Protein AF-A0A4P8IIE1-F1 (afdb_monomer_lite)

Sequence (195 aa):
MITPIELLGKELKRGFGYKAIEVDEFLEEVARDYEKVYKENNELKERVSALTENLDHYRVIEESLKKALVLAEETSKETIANADKAAKSMEEQAEMEAREIIDKARREAEDFARQAREAFDKENQQKQEEIDALEKQINKLNGDYVSYKSRMLQFINGQLDYLKNPVYELEISKKSDKEETEAAVTEEPKYDGEE

Organism: NCBI:txid1229621

Structure (mmCIF, N/CA/C/O backbone):
data_AF-A0A4P8IIE1-F1
#
_entry.id   AF-A0A4P8IIE1-F1
#
loop_
_atom_site.group_PDB
_atom_site.id
_atom_site.type_symbol
_atom_site.label_atom_id
_atom_site.label_alt_id
_atom_site.label_comp_id
_atom_site.label_asym_id
_atom_site.label_entity_id
_atom_site.label_seq_id
_atom_site.pdbx_PDB_ins_code
_atom_site.Cartn_x
_atom_site.Cartn_y
_atom_site.Cartn_z
_atom_site.occupancy
_atom_site.B_iso_or_equiv
_atom_site.auth_seq_id
_atom_site.auth_comp_id
_atom_site.auth_asym_id
_atom_site.auth_atom_id
_atom_site.pdbx_PDB_model_num
ATOM 1 N N . MET A 1 1 ? -41.482 3.869 65.802 1.00 61.03 1 MET A N 1
ATOM 2 C CA . MET A 1 1 ? -42.103 2.541 65.998 1.00 61.03 1 MET A CA 1
ATOM 3 C C . MET A 1 1 ? -41.624 2.013 67.330 1.00 61.03 1 MET A C 1
ATOM 5 O O . MET A 1 1 ? -40.486 2.297 67.666 1.00 61.03 1 MET A O 1
ATOM 9 N N . ILE A 1 2 ? -42.484 1.301 68.056 1.00 74.12 2 ILE A N 1
ATOM 10 C CA . ILE A 1 2 ? -42.103 0.626 69.300 1.00 74.12 2 ILE A CA 1
ATOM 11 C C . ILE A 1 2 ? -41.195 -0.552 68.924 1.00 74.12 2 ILE A C 1
ATOM 13 O O . ILE A 1 2 ? -41.492 -1.253 67.955 1.00 74.12 2 ILE A O 1
ATOM 17 N N . THR A 1 3 ? -40.079 -0.735 69.619 1.00 81.44 3 THR A N 1
ATOM 18 C CA . THR A 1 3 ? -39.183 -1.894 69.464 1.00 81.44 3 THR A CA 1
ATOM 19 C C . THR A 1 3 ? -39.680 -3.086 70.295 1.00 81.44 3 THR A C 1
ATOM 21 O O . THR A 1 3 ? -40.430 -2.879 71.248 1.00 81.44 3 THR A O 1
ATOM 24 N N . PRO A 1 4 ? -39.272 -4.334 69.997 1.00 81.75 4 PRO A N 1
ATOM 25 C CA . PRO A 1 4 ? -39.643 -5.490 70.826 1.00 81.75 4 PRO A CA 1
ATOM 26 C C . PRO A 1 4 ? -39.317 -5.293 72.320 1.00 81.75 4 PRO A C 1
ATOM 28 O O . PRO A 1 4 ? -40.108 -5.652 73.188 1.00 81.75 4 PRO A O 1
ATOM 31 N N . ILE A 1 5 ? -38.200 -4.619 72.618 1.00 81.44 5 ILE A N 1
ATOM 32 C CA . ILE A 1 5 ? -37.781 -4.241 73.978 1.00 81.44 5 ILE A CA 1
ATOM 33 C C . ILE A 1 5 ? -38.716 -3.202 74.608 1.00 81.44 5 ILE A C 1
ATOM 35 O O . ILE A 1 5 ? -39.088 -3.324 75.772 1.00 81.44 5 ILE A O 1
ATOM 39 N N . GLU A 1 6 ? -39.128 -2.187 73.849 1.00 82.12 6 GLU A N 1
ATOM 40 C CA . GLU A 1 6 ? -40.080 -1.178 74.328 1.00 82.12 6 GLU A CA 1
ATOM 41 C C . GLU A 1 6 ? -41.500 -1.742 74.504 1.00 82.12 6 GLU A C 1
ATOM 43 O O . GLU A 1 6 ? -42.297 -1.149 75.233 1.00 82.12 6 GLU A O 1
ATOM 48 N N . LEU A 1 7 ? -41.825 -2.865 73.849 1.00 82.38 7 LEU A N 1
ATOM 49 C CA . LEU A 1 7 ? -43.084 -3.588 74.035 1.00 82.38 7 LEU A CA 1
ATOM 50 C C . LEU A 1 7 ? -43.112 -4.304 75.396 1.00 82.38 7 LEU A C 1
ATOM 52 O O . LEU A 1 7 ? -44.096 -4.184 76.119 1.00 82.38 7 LEU A O 1
ATOM 56 N N . LEU A 1 8 ? -42.012 -4.973 75.761 1.00 79.44 8 LEU A N 1
ATOM 57 C CA . LEU A 1 8 ? -41.832 -5.667 77.046 1.00 79.44 8 LEU A CA 1
ATOM 58 C C . LEU A 1 8 ? -41.685 -4.700 78.231 1.00 79.44 8 LEU A C 1
ATOM 60 O O . LEU A 1 8 ? -42.143 -4.985 79.330 1.00 79.44 8 LEU A O 1
ATOM 64 N N . GLY A 1 9 ? -41.062 -3.538 78.017 1.00 79.44 9 GLY A N 1
ATOM 65 C CA . GLY A 1 9 ? -40.870 -2.516 79.053 1.00 79.44 9 GLY A CA 1
ATOM 66 C C . GLY A 1 9 ? -42.077 -1.598 79.289 1.00 79.44 9 GLY A C 1
ATOM 67 O O . GLY A 1 9 ? -41.961 -0.611 80.016 1.00 79.44 9 GLY A O 1
ATOM 68 N N . LYS A 1 10 ? -43.219 -1.849 78.638 1.00 82.25 10 LYS A N 1
ATOM 69 C CA . LYS A 1 10 ? -44.381 -0.956 78.681 1.00 82.25 10 LYS A CA 1
ATOM 70 C C . LYS A 1 10 ? -45.229 -1.208 79.930 1.00 82.25 10 LYS A C 1
ATOM 72 O O . LYS A 1 10 ? -45.972 -2.179 79.999 1.00 82.25 10 LYS A O 1
ATOM 77 N N . GLU A 1 11 ? -45.210 -0.279 80.882 1.00 77.94 11 GLU A N 1
ATOM 78 C CA . GLU A 1 11 ? -46.092 -0.364 82.051 1.00 77.94 11 GLU A CA 1
ATOM 79 C C . GLU A 1 11 ? -47.543 0.020 81.709 1.00 77.94 11 GLU A C 1
ATOM 81 O O . GLU A 1 11 ? -47.833 1.129 81.244 1.00 77.94 11 GLU A O 1
ATOM 86 N N . LEU A 1 12 ? -48.479 -0.896 81.971 1.00 81.00 12 LEU A N 1
ATOM 87 C CA . LEU A 1 12 ? -49.917 -0.676 81.805 1.00 81.00 12 LEU A CA 1
ATOM 88 C C . LEU A 1 12 ? -50.561 -0.233 83.130 1.00 81.00 12 LEU A C 1
ATOM 90 O O . LEU A 1 12 ? -50.279 -0.768 84.203 1.00 81.00 12 LEU A O 1
ATOM 94 N N . LYS A 1 13 ? -51.464 0.756 83.072 1.00 79.75 13 LYS A N 1
ATOM 95 C CA . LYS A 1 13 ? -52.177 1.266 84.258 1.00 79.75 13 LYS A CA 1
ATOM 96 C C . LYS A 1 13 ? -53.122 0.198 84.828 1.00 79.75 13 LYS A C 1
ATOM 98 O O . LYS A 1 13 ? -53.908 -0.385 84.087 1.00 79.75 13 LYS A O 1
ATOM 103 N N . ARG A 1 14 ? -53.103 -0.004 86.152 1.00 72.38 14 ARG A N 1
ATOM 104 C CA . ARG A 1 14 ? -54.004 -0.941 86.854 1.00 72.38 14 ARG A CA 1
ATOM 105 C C . ARG A 1 14 ? -55.410 -0.342 87.040 1.00 72.38 14 ARG A C 1
ATOM 107 O O . ARG A 1 14 ? -55.538 0.813 87.437 1.00 72.38 14 ARG A O 1
ATOM 114 N N . GLY A 1 15 ? -56.452 -1.137 86.787 1.00 74.81 15 GLY A N 1
ATOM 115 C CA . GLY A 1 15 ? -57.874 -0.779 86.916 1.00 74.81 15 GLY A CA 1
ATOM 116 C C . GLY A 1 15 ? -58.785 -2.008 86.755 1.00 74.81 15 GLY A C 1
ATOM 117 O O . GLY A 1 15 ? -58.282 -3.128 86.698 1.00 74.81 15 GLY A O 1
ATOM 118 N N . PHE A 1 16 ? -60.111 -1.828 86.666 1.00 67.75 16 PHE A N 1
ATOM 119 C CA . PHE A 1 16 ? -61.026 -2.908 86.254 1.00 67.75 16 PHE A CA 1
ATOM 120 C C . PHE A 1 16 ? -60.720 -3.291 84.795 1.00 67.75 16 PHE A C 1
ATOM 122 O O . PHE A 1 16 ? -61.013 -2.517 83.887 1.00 67.75 16 PHE A O 1
ATOM 129 N N . GLY A 1 17 ? -60.096 -4.447 84.565 1.00 73.69 17 GLY A N 1
ATOM 130 C CA . GLY A 1 17 ? -59.612 -4.846 83.241 1.00 73.69 17 GLY A CA 1
ATOM 131 C C . GLY A 1 17 ? -59.099 -6.286 83.186 1.00 73.69 17 GLY A C 1
ATOM 132 O O . GLY A 1 17 ? -59.342 -7.070 84.104 1.00 73.69 17 GLY A O 1
ATOM 133 N N . TYR A 1 18 ? -58.413 -6.629 82.092 1.00 78.75 18 TYR A N 1
ATOM 134 C CA . TYR A 1 18 ? -57.841 -7.959 81.855 1.00 78.75 18 TYR A CA 1
ATOM 135 C C . TYR A 1 18 ? -56.848 -8.376 82.950 1.00 78.75 18 TYR A C 1
ATOM 137 O O . TYR A 1 18 ? -56.218 -7.537 83.599 1.00 78.75 18 TYR A O 1
ATOM 145 N N . LYS A 1 19 ? -56.700 -9.689 83.155 1.00 84.44 19 LYS A N 1
ATOM 146 C CA . LYS A 1 19 ? -55.740 -10.233 84.120 1.00 84.44 19 LY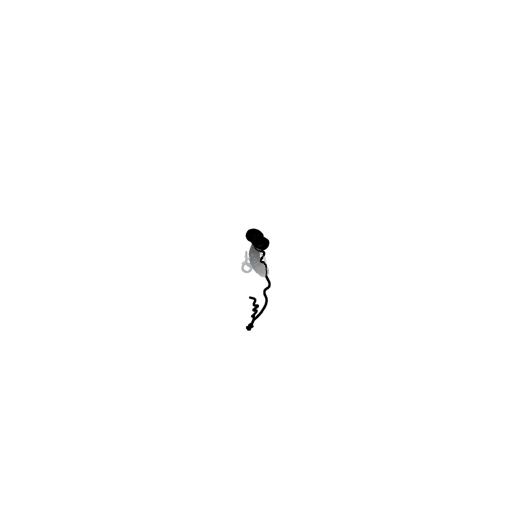S A CA 1
ATOM 147 C C . LYS A 1 19 ? -54.318 -9.918 83.667 1.00 84.44 19 LYS A C 1
ATOM 149 O O . LYS A 1 19 ? -53.935 -10.294 82.567 1.00 84.44 19 LYS A O 1
ATOM 154 N N . ALA A 1 20 ? -53.537 -9.303 84.552 1.00 82.06 20 ALA A N 1
ATOM 155 C CA . ALA A 1 20 ? -52.157 -8.909 84.267 1.00 82.06 20 ALA A CA 1
ATOM 156 C C . ALA A 1 20 ? -51.300 -10.072 83.732 1.00 82.06 20 ALA A C 1
ATOM 158 O O . ALA A 1 20 ? -50.621 -9.895 82.737 1.00 82.06 20 ALA A O 1
ATOM 159 N N . ILE A 1 21 ? -51.424 -11.271 84.313 1.00 84.31 21 ILE A N 1
ATOM 160 C CA . ILE A 1 21 ? -50.635 -12.452 83.916 1.00 84.31 21 ILE A CA 1
ATOM 161 C C . ILE A 1 21 ? -50.922 -12.876 82.465 1.00 84.31 21 ILE A C 1
ATOM 163 O O . ILE A 1 21 ? -49.992 -13.080 81.698 1.00 84.31 21 ILE A O 1
ATOM 167 N N . GLU A 1 22 ? -52.198 -12.961 82.070 1.00 84.88 22 GLU A N 1
ATOM 168 C CA . GLU A 1 22 ? -52.580 -13.337 80.695 1.00 84.88 22 GLU A CA 1
ATOM 169 C C . GLU A 1 22 ? -52.146 -12.263 79.678 1.00 84.88 22 GLU A C 1
ATOM 171 O O . GLU A 1 22 ? -51.798 -12.579 78.543 1.00 84.88 22 GLU A O 1
ATOM 176 N N . VAL A 1 23 ? -52.148 -10.986 80.081 1.00 86.38 23 VAL A N 1
ATOM 177 C CA . VAL A 1 23 ? -51.667 -9.878 79.241 1.00 86.38 23 VAL A CA 1
ATOM 178 C C . VAL A 1 23 ? -50.146 -9.911 79.098 1.00 86.38 23 VAL A C 1
ATOM 180 O O . VAL A 1 23 ? -49.655 -9.700 77.994 1.00 86.38 23 VAL A O 1
ATOM 183 N N . ASP A 1 24 ? -49.410 -10.193 80.172 1.00 84.00 24 ASP A N 1
ATOM 184 C CA . ASP A 1 24 ? -47.947 -10.275 80.153 1.00 84.00 24 ASP A CA 1
ATOM 185 C C . ASP A 1 24 ? -47.469 -11.452 79.283 1.00 84.00 24 ASP A C 1
ATOM 187 O O . ASP A 1 24 ? -46.615 -11.259 78.420 1.00 84.00 24 ASP A O 1
ATOM 191 N N . GLU A 1 25 ? -48.077 -12.640 79.415 1.00 87.56 25 GLU A N 1
ATOM 192 C CA . GLU A 1 25 ? -47.776 -13.805 78.560 1.00 87.56 25 GLU A CA 1
ATOM 193 C C . GLU A 1 25 ? -48.040 -13.511 77.073 1.00 87.56 25 GLU A C 1
ATOM 195 O O . GLU A 1 25 ? -47.228 -13.852 76.208 1.00 87.56 25 GLU A O 1
ATOM 200 N N . PHE A 1 26 ? -49.145 -12.821 76.770 1.00 87.81 26 PHE A N 1
ATOM 201 C CA . PHE A 1 26 ? -49.462 -12.402 75.406 1.00 87.81 26 PHE A CA 1
ATOM 202 C C . PHE A 1 26 ? -48.473 -11.352 74.877 1.00 87.81 26 PHE A C 1
ATOM 204 O O . PHE A 1 26 ? -48.036 -11.438 73.731 1.00 87.81 26 PHE A O 1
ATOM 211 N N . LEU A 1 27 ? -48.083 -10.367 75.694 1.00 87.31 27 LEU A N 1
ATOM 212 C CA . LEU A 1 27 ? -47.086 -9.364 75.310 1.00 87.31 27 LEU A CA 1
ATOM 213 C C . LEU A 1 27 ? -45.706 -9.988 75.074 1.00 87.31 27 LEU A C 1
ATOM 215 O O . LEU A 1 27 ? -45.010 -9.550 74.160 1.00 87.31 27 LEU A O 1
ATOM 219 N N . GLU A 1 28 ? -45.324 -11.023 75.827 1.00 86.94 28 GLU A N 1
ATOM 220 C CA . GLU A 1 28 ? -44.106 -11.799 75.567 1.00 86.94 28 GLU A CA 1
ATOM 221 C C . GLU A 1 28 ? -44.167 -12.555 74.234 1.00 86.94 28 GLU A C 1
ATOM 223 O O . GLU A 1 28 ? -43.192 -12.561 73.479 1.00 86.94 28 GLU A O 1
ATOM 228 N N . GLU A 1 29 ? -45.298 -13.190 73.917 1.00 89.81 29 GLU A N 1
ATOM 229 C CA . GLU A 1 29 ? -45.503 -13.860 72.628 1.00 89.81 29 GLU A CA 1
ATOM 230 C C . GLU A 1 29 ? -45.434 -12.866 71.460 1.00 89.81 29 GLU A C 1
ATOM 232 O O . GLU A 1 29 ? -44.646 -13.059 70.532 1.00 89.81 29 GLU A O 1
ATOM 237 N N . VAL A 1 30 ? -46.155 -11.744 71.561 1.00 90.88 30 VAL A N 1
ATOM 238 C CA . VAL A 1 30 ? -46.129 -10.674 70.554 1.00 90.88 30 VAL A CA 1
ATOM 239 C C . VAL A 1 30 ? -44.731 -10.071 70.421 1.00 90.88 30 VAL A C 1
ATOM 241 O O . VAL A 1 30 ? -44.295 -9.796 69.304 1.00 90.88 30 VAL A O 1
ATOM 244 N N . ALA A 1 31 ? -43.998 -9.880 71.522 1.00 90.12 31 ALA A N 1
ATOM 245 C CA . ALA A 1 31 ? -42.631 -9.369 71.478 1.00 90.12 31 ALA A CA 1
ATOM 246 C C . ALA A 1 31 ? -41.682 -10.329 70.745 1.00 90.12 31 ALA A C 1
ATOM 248 O O . ALA A 1 31 ? -40.878 -9.865 69.935 1.00 90.12 31 ALA A O 1
ATOM 249 N N . ARG A 1 32 ? -41.797 -11.648 70.973 1.00 90.75 32 ARG A N 1
ATOM 250 C CA . ARG A 1 32 ? -40.990 -12.670 70.279 1.00 90.75 32 ARG A CA 1
ATOM 251 C C . ARG A 1 32 ? -41.249 -12.686 68.775 1.00 90.75 32 ARG A C 1
ATOM 253 O O . ARG A 1 32 ? -40.300 -12.628 67.990 1.00 90.75 32 ARG A O 1
ATOM 260 N N . ASP A 1 33 ? -42.514 -12.722 68.368 1.00 91.81 33 ASP A N 1
ATOM 261 C CA . ASP A 1 33 ? -42.877 -12.734 66.947 1.00 91.81 33 ASP A CA 1
ATOM 262 C C . ASP A 1 33 ? -42.502 -11.419 66.259 1.00 91.81 33 ASP A C 1
ATOM 264 O O . ASP A 1 33 ? -41.974 -11.413 65.143 1.00 91.81 33 ASP A O 1
ATOM 268 N N . TYR A 1 34 ? -42.697 -10.293 66.948 1.00 91.44 34 TYR A N 1
ATOM 269 C CA . TYR A 1 34 ? -42.295 -8.989 66.444 1.00 91.44 34 TYR A CA 1
ATOM 270 C C . TYR A 1 34 ? -40.773 -8.863 66.316 1.00 91.44 34 TYR A C 1
ATOM 272 O O . TYR A 1 34 ? -40.301 -8.310 65.325 1.00 91.44 34 TYR A O 1
ATOM 280 N N . GLU A 1 35 ? -39.985 -9.415 67.245 1.00 90.94 35 GLU A N 1
ATOM 281 C CA . GLU A 1 35 ? -38.523 -9.458 67.123 1.00 90.94 35 GLU A CA 1
ATOM 282 C C . GLU A 1 35 ? -38.079 -10.265 65.900 1.00 90.94 35 GLU A C 1
ATOM 284 O O . GLU A 1 35 ? -37.208 -9.813 65.151 1.00 90.94 35 GLU A O 1
ATOM 289 N N . LYS A 1 36 ? -38.700 -11.426 65.661 1.00 93.69 36 LYS A N 1
ATOM 290 C CA . LYS A 1 36 ? -38.407 -12.261 64.492 1.00 93.69 36 LYS A CA 1
ATOM 291 C C . LYS A 1 36 ? -38.669 -11.503 63.190 1.00 93.69 36 LYS A C 1
ATOM 293 O O . LYS A 1 36 ? -37.772 -11.398 62.355 1.00 93.69 36 LYS A O 1
ATOM 298 N N . VAL A 1 37 ? -39.857 -10.912 63.051 1.00 93.81 37 VAL A N 1
ATOM 299 C CA . VAL A 1 37 ? -40.226 -10.123 61.864 1.00 93.81 37 VAL A CA 1
ATOM 300 C C . VAL A 1 37 ? -39.325 -8.896 61.714 1.00 93.81 37 VAL A C 1
ATOM 302 O O . VAL A 1 37 ? -38.940 -8.548 60.600 1.00 93.81 37 VAL A O 1
ATOM 305 N N . TYR A 1 38 ? -38.952 -8.241 62.815 1.00 91.12 38 TYR A N 1
ATOM 306 C CA . TYR A 1 38 ? -38.066 -7.079 62.789 1.00 91.12 38 TYR A CA 1
ATOM 307 C C . TYR A 1 38 ? -36.656 -7.438 62.297 1.00 91.12 38 TYR A C 1
ATOM 309 O O . TYR A 1 38 ? -36.100 -6.723 61.460 1.00 91.12 38 TYR A O 1
ATOM 317 N N . LYS A 1 39 ? -36.093 -8.561 62.766 1.00 92.88 39 LYS A N 1
ATOM 318 C CA . LYS A 1 39 ? -34.804 -9.085 62.286 1.00 92.88 39 LYS A CA 1
ATOM 319 C C . LYS A 1 39 ? -34.866 -9.457 60.808 1.00 92.88 39 LYS A C 1
ATOM 321 O O . LYS A 1 39 ? -34.055 -8.953 60.036 1.00 92.88 39 LYS A O 1
ATOM 326 N N . GLU A 1 40 ? -35.870 -10.233 60.397 1.00 95.75 40 GLU A N 1
ATOM 327 C CA . GLU A 1 40 ? -36.067 -10.602 58.989 1.00 95.75 40 GLU A CA 1
ATOM 328 C C . GLU A 1 40 ? -36.232 -9.362 58.092 1.00 95.75 40 GLU A C 1
ATOM 330 O O . GLU A 1 40 ? -35.662 -9.297 57.005 1.00 95.75 40 GLU A O 1
ATOM 335 N N . ASN A 1 41 ? -36.956 -8.333 58.548 1.00 95.00 41 ASN A N 1
ATOM 336 C CA . ASN A 1 41 ? -37.128 -7.089 57.796 1.00 95.00 41 ASN A CA 1
ATOM 337 C C . ASN A 1 41 ? -35.804 -6.339 57.596 1.00 95.00 41 ASN A C 1
ATOM 339 O O . ASN A 1 41 ? -35.556 -5.828 56.503 1.00 95.00 41 ASN A O 1
ATOM 343 N N . ASN A 1 42 ? -34.957 -6.278 58.627 1.00 94.06 42 ASN A N 1
ATOM 344 C CA . ASN A 1 42 ? -33.644 -5.644 58.524 1.00 94.06 42 ASN A CA 1
ATOM 345 C C . ASN A 1 42 ? -32.707 -6.437 57.607 1.00 94.06 42 ASN A C 1
ATOM 347 O O . ASN A 1 42 ? -32.103 -5.839 56.721 1.00 94.06 42 ASN A O 1
ATOM 351 N N . GLU A 1 43 ? -32.660 -7.766 57.730 1.00 96.44 43 GLU A N 1
ATOM 352 C CA . GLU A 1 43 ? -31.873 -8.618 56.827 1.00 96.44 43 GLU A CA 1
ATOM 353 C C . GLU A 1 43 ? -32.321 -8.471 55.366 1.00 96.44 43 GLU A C 1
ATOM 355 O O . GLU A 1 43 ? -31.499 -8.376 54.452 1.00 96.44 43 GLU A O 1
ATOM 360 N N . LEU A 1 44 ? -33.634 -8.418 55.121 1.00 96.88 44 LEU A N 1
ATOM 361 C CA . LEU A 1 44 ? -34.177 -8.195 53.783 1.00 96.88 44 LEU A CA 1
ATOM 362 C C . LEU A 1 44 ? -33.819 -6.807 53.249 1.00 96.88 44 LEU A C 1
ATOM 364 O O . LEU A 1 44 ? -33.454 -6.692 52.081 1.00 96.88 44 LEU A O 1
ATOM 368 N N . LYS A 1 45 ? -33.880 -5.760 54.080 1.00 96.69 45 LYS A N 1
ATOM 369 C CA . LYS A 1 45 ? -33.461 -4.405 53.689 1.00 96.69 45 LYS A CA 1
ATOM 370 C C . LYS A 1 45 ? -31.982 -4.346 53.327 1.00 96.69 45 LYS A C 1
ATOM 372 O O . LYS A 1 45 ? -31.647 -3.757 52.302 1.00 96.69 45 LYS A O 1
ATOM 377 N N . GLU A 1 46 ? -31.116 -4.979 54.113 1.00 97.25 46 GLU A N 1
ATOM 378 C CA . GLU A 1 46 ? -29.685 -5.068 53.807 1.00 97.25 46 GLU A CA 1
ATOM 379 C C . GLU A 1 46 ? -29.443 -5.805 52.486 1.00 97.25 46 GLU A C 1
ATOM 381 O O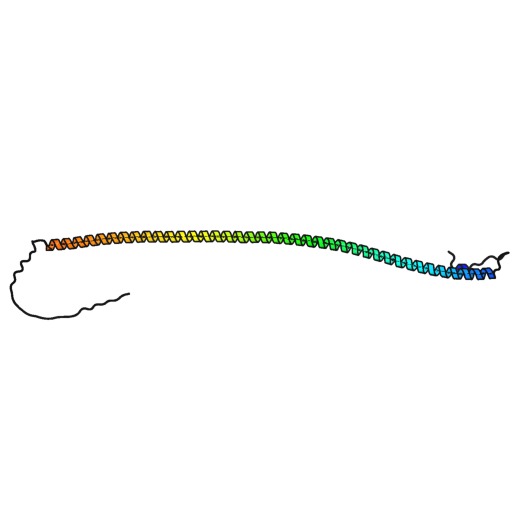 . GLU A 1 46 ? -28.718 -5.305 51.625 1.00 97.25 46 GLU A O 1
ATOM 386 N N . ARG A 1 47 ? -30.117 -6.942 52.264 1.00 97.31 47 ARG A N 1
ATOM 387 C CA . ARG A 1 47 ? -30.031 -7.679 50.992 1.00 97.31 47 ARG A CA 1
ATOM 388 C C . ARG A 1 47 ? -30.509 -6.850 49.807 1.00 97.31 47 ARG A C 1
ATOM 390 O O . ARG A 1 47 ? -29.854 -6.856 48.771 1.00 97.31 47 ARG A O 1
ATOM 397 N N . VAL A 1 48 ? -31.629 -6.141 49.943 1.00 97.81 48 VAL A N 1
ATOM 398 C CA . VAL A 1 48 ? -32.147 -5.260 48.885 1.00 97.81 48 VAL A CA 1
ATOM 399 C C . VAL A 1 48 ? -31.150 -4.146 48.586 1.00 97.81 48 VAL A C 1
ATOM 401 O O . VAL A 1 48 ? -30.878 -3.890 47.416 1.00 97.81 48 VAL A O 1
ATOM 404 N N . SER A 1 49 ? -30.564 -3.528 49.614 1.00 97.38 49 SER A N 1
ATOM 405 C CA . SER A 1 49 ? -29.541 -2.495 49.435 1.00 97.38 49 SER A CA 1
ATOM 406 C C . SER A 1 49 ? -28.332 -3.040 48.670 1.00 97.38 49 SER A C 1
ATOM 408 O O . SER A 1 49 ? -27.952 -2.472 47.650 1.00 97.38 49 SER A O 1
ATOM 410 N N . ALA A 1 50 ? -27.790 -4.186 49.093 1.00 97.38 50 ALA A N 1
ATOM 411 C CA . ALA A 1 50 ? -26.638 -4.810 48.444 1.00 97.38 50 ALA A CA 1
ATOM 412 C C . ALA A 1 50 ? -26.933 -5.243 46.996 1.00 97.38 50 ALA A C 1
ATOM 414 O O . ALA A 1 50 ? -26.098 -5.086 46.107 1.00 97.38 50 ALA A O 1
ATOM 415 N N . LEU A 1 51 ? -28.123 -5.788 46.726 1.00 96.75 51 LEU A N 1
ATOM 416 C CA . LEU A 1 51 ? -28.532 -6.157 45.367 1.00 96.75 51 LEU A CA 1
ATOM 417 C C . LEU A 1 51 ? -28.718 -4.930 44.471 1.00 96.75 51 LEU A C 1
ATOM 419 O O . LEU A 1 51 ? -28.364 -4.987 43.296 1.00 96.75 51 LEU A O 1
ATOM 423 N N . THR A 1 52 ? -29.243 -3.832 45.016 1.00 97.12 52 THR A N 1
ATOM 424 C CA . THR A 1 52 ? -29.424 -2.575 44.274 1.00 97.12 52 THR A CA 1
ATOM 425 C C . THR A 1 52 ? -28.074 -1.976 43.890 1.00 97.12 52 THR A C 1
ATOM 427 O O . THR A 1 52 ? -27.869 -1.631 42.731 1.00 97.12 52 THR A O 1
ATOM 430 N N . GLU A 1 53 ? -27.120 -1.948 44.821 1.00 97.25 53 GLU A N 1
ATOM 431 C CA . GLU A 1 53 ? -25.766 -1.448 44.561 1.00 97.25 53 GLU A CA 1
ATOM 432 C C . GLU A 1 53 ? -25.034 -2.293 43.503 1.00 97.25 53 GLU A C 1
ATOM 434 O O . GLU A 1 53 ? -24.434 -1.755 42.572 1.00 97.25 53 GLU A O 1
ATOM 439 N N . ASN A 1 54 ? -25.162 -3.623 43.573 1.00 97.50 54 ASN A N 1
ATOM 440 C CA . ASN A 1 54 ? -24.627 -4.513 42.541 1.00 97.50 54 ASN A CA 1
ATOM 441 C C . ASN A 1 54 ? -25.287 -4.282 41.174 1.00 97.50 54 ASN A C 1
ATOM 443 O O . ASN A 1 54 ? -24.603 -4.287 40.152 1.00 97.50 54 ASN A O 1
ATOM 447 N N . LEU A 1 55 ? -26.607 -4.073 41.134 1.00 97.69 55 LEU A N 1
ATOM 448 C CA . LEU A 1 55 ? -27.324 -3.794 39.890 1.00 97.69 55 LEU A CA 1
ATOM 449 C C . LEU A 1 55 ? -26.820 -2.501 39.239 1.00 97.69 55 LEU A C 1
ATOM 451 O O . LEU A 1 55 ? -26.574 -2.477 38.032 1.00 97.69 55 LEU A O 1
ATOM 455 N N . ASP A 1 56 ? -26.635 -1.447 40.031 1.00 97.06 56 ASP A N 1
ATOM 456 C CA . ASP A 1 56 ? -26.108 -0.174 39.544 1.00 97.06 56 ASP A CA 1
ATOM 457 C C . ASP A 1 56 ? -24.660 -0.320 39.060 1.00 97.06 56 ASP A C 1
ATOM 459 O O . ASP A 1 56 ? -24.318 0.181 37.985 1.00 97.06 56 ASP A O 1
ATOM 463 N N . HIS A 1 57 ? -23.829 -1.101 39.758 1.00 97.31 57 HIS A N 1
ATOM 464 C CA . HIS A 1 57 ? -22.492 -1.440 39.274 1.00 97.31 57 HIS A CA 1
ATOM 465 C C . HIS A 1 57 ? -22.546 -2.149 37.909 1.00 97.31 57 HIS A C 1
ATOM 467 O O . HIS A 1 57 ? -21.805 -1.781 36.988 1.00 97.31 57 HIS A O 1
ATOM 473 N N . TYR A 1 58 ? -23.411 -3.153 37.745 1.00 97.88 58 TYR A N 1
ATOM 474 C CA . TYR A 1 58 ? -23.532 -3.868 36.474 1.00 97.88 58 TYR A CA 1
ATOM 475 C C . TYR A 1 58 ? -24.045 -2.972 35.349 1.00 97.88 58 TYR A C 1
ATOM 477 O O . TYR A 1 58 ? -23.553 -3.087 34.228 1.00 97.88 58 TYR A O 1
ATOM 485 N N . ARG A 1 59 ? -24.951 -2.033 35.637 1.00 97.38 59 ARG A N 1
ATOM 486 C CA . ARG A 1 59 ? -25.407 -1.033 34.659 1.00 97.38 59 ARG A CA 1
ATOM 487 C C . ARG A 1 59 ? -24.267 -0.154 34.158 1.00 97.38 59 ARG A C 1
ATOM 489 O O . ARG A 1 59 ? -24.147 0.051 32.953 1.00 97.38 59 ARG A O 1
ATOM 496 N N . VAL A 1 60 ? -23.394 0.313 35.051 1.00 97.69 60 VAL A N 1
ATOM 497 C CA . VAL A 1 60 ? -22.218 1.109 34.662 1.00 97.69 60 VAL A CA 1
ATOM 498 C C . VAL A 1 60 ? -21.261 0.293 33.787 1.00 97.69 60 VAL A C 1
ATOM 500 O O . VAL A 1 60 ? -20.760 0.799 32.780 1.00 97.69 60 VAL A O 1
ATOM 503 N N . ILE A 1 61 ? -21.030 -0.982 34.127 1.00 97.81 61 ILE A N 1
ATOM 504 C CA . ILE A 1 61 ? -20.220 -1.881 33.288 1.00 97.81 61 ILE A CA 1
ATOM 505 C C . ILE A 1 61 ? -20.871 -2.056 31.913 1.00 97.81 61 ILE A C 1
ATOM 507 O O . ILE A 1 61 ? -20.183 -1.948 30.900 1.00 97.81 61 ILE A O 1
ATOM 511 N N . GLU A 1 62 ? -22.178 -2.312 31.862 1.00 97.69 62 GLU A N 1
ATOM 512 C CA . GLU A 1 62 ? -22.916 -2.519 30.616 1.00 97.69 62 GLU A CA 1
ATOM 513 C C . GLU A 1 62 ? -22.831 -1.288 29.704 1.00 97.69 62 GLU A C 1
ATOM 515 O O . GLU A 1 62 ? -22.570 -1.419 28.508 1.00 97.69 62 GLU A O 1
ATOM 520 N N . GLU A 1 63 ? -22.991 -0.084 30.255 1.00 97.81 63 GLU A N 1
ATOM 521 C CA . GLU A 1 63 ? -22.828 1.158 29.497 1.00 97.81 63 GLU A CA 1
ATOM 522 C C . GLU A 1 63 ? -21.405 1.334 28.964 1.00 97.81 63 GLU A C 1
ATOM 524 O O . GLU A 1 63 ? -21.223 1.727 27.809 1.00 97.81 63 GLU A O 1
ATOM 529 N N . SER A 1 64 ? -20.395 1.035 29.782 1.00 97.62 64 SER A N 1
ATOM 530 C CA . SER A 1 64 ? -18.992 1.092 29.363 1.00 97.62 64 SER A CA 1
ATOM 531 C C . SER A 1 64 ? -18.709 0.100 28.232 1.00 97.62 64 SER A C 1
ATOM 533 O O . SER A 1 64 ? -18.108 0.461 27.220 1.00 97.62 64 SER A O 1
ATOM 535 N N . LEU A 1 65 ? -19.225 -1.126 28.347 1.00 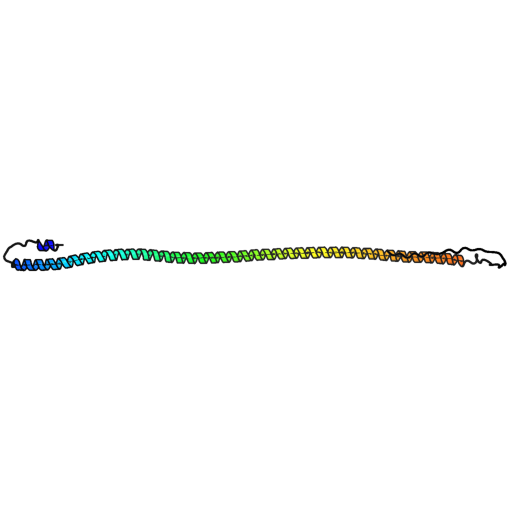97.75 65 LEU A N 1
ATOM 536 C CA . LEU A 1 65 ? -19.078 -2.166 27.333 1.00 97.75 65 LEU A CA 1
ATOM 537 C C . LEU A 1 65 ? -19.760 -1.767 26.018 1.00 97.75 65 LEU A C 1
ATOM 539 O O . LEU A 1 65 ? -19.173 -1.929 24.951 1.00 97.75 65 LEU A O 1
ATOM 543 N N . LYS A 1 66 ? -20.967 -1.189 26.081 1.00 98.00 66 LYS A N 1
ATOM 544 C CA . LYS A 1 66 ? -21.670 -0.666 24.898 1.00 98.00 66 LYS A CA 1
ATOM 545 C C . LYS A 1 66 ? -20.864 0.431 24.205 1.00 98.00 66 LYS A C 1
ATOM 547 O O . LYS A 1 66 ? -20.715 0.388 22.988 1.00 98.00 66 LYS A O 1
ATOM 552 N N . LYS A 1 67 ? -20.303 1.379 24.964 1.00 97.94 67 LYS A N 1
ATOM 553 C CA . LYS A 1 67 ? -19.440 2.438 24.411 1.00 97.94 67 LYS A CA 1
ATOM 554 C C . LYS A 1 67 ? -18.183 1.859 23.766 1.00 97.94 67 LYS A C 1
ATOM 556 O O . LYS A 1 67 ? -17.833 2.263 22.663 1.00 97.94 67 LYS A O 1
ATOM 561 N N . ALA A 1 68 ? -17.538 0.893 24.420 1.00 97.88 68 ALA A N 1
ATOM 562 C CA . ALA A 1 68 ? -16.359 0.224 23.881 1.00 97.88 68 ALA A CA 1
ATOM 563 C C . ALA A 1 68 ? -16.668 -0.534 22.579 1.00 97.88 68 ALA A C 1
ATOM 565 O O . ALA A 1 68 ? -15.874 -0.473 21.646 1.00 97.88 68 ALA A O 1
ATOM 566 N N . LEU A 1 69 ? -17.824 -1.200 22.488 1.00 98.06 69 LEU A N 1
ATOM 567 C CA . LEU A 1 69 ? -18.255 -1.899 21.274 1.00 98.06 69 LEU A CA 1
ATOM 568 C C . LEU A 1 69 ? -18.514 -0.939 20.112 1.00 98.06 69 LEU A C 1
ATOM 570 O O . LEU A 1 69 ? -18.036 -1.193 19.010 1.00 98.06 69 LEU A O 1
ATOM 574 N N . VAL A 1 70 ? -19.215 0.171 20.358 1.00 97.94 70 VAL A N 1
ATOM 575 C CA . VAL A 1 70 ? -19.459 1.193 19.326 1.00 97.94 70 VAL A CA 1
ATOM 576 C C . VAL A 1 70 ? -18.138 1.790 18.847 1.00 97.94 70 VAL A C 1
ATOM 578 O O . VAL A 1 70 ? -17.894 1.844 17.646 1.00 97.94 70 VAL A O 1
ATOM 581 N N . LEU A 1 71 ? -17.246 2.151 19.774 1.00 98.06 71 LEU A N 1
ATOM 582 C CA . LEU A 1 71 ? -15.927 2.677 19.430 1.00 98.06 71 LEU A CA 1
ATOM 583 C C . LEU A 1 71 ? -15.106 1.666 18.620 1.00 98.06 71 LEU A C 1
ATOM 585 O O . LEU A 1 71 ? -14.453 2.041 17.648 1.00 98.06 71 LEU A O 1
ATOM 589 N N . ALA A 1 72 ? -15.131 0.386 18.998 1.00 97.81 72 ALA A N 1
ATOM 590 C CA . ALA A 1 72 ? -14.434 -0.666 18.266 1.00 97.81 72 ALA A CA 1
ATOM 591 C C . ALA A 1 72 ? -14.998 -0.844 16.847 1.00 97.81 72 ALA A C 1
ATOM 593 O O . ALA A 1 72 ? -14.227 -1.023 15.903 1.00 97.81 72 ALA A O 1
ATOM 594 N N . GLU A 1 73 ? -16.320 -0.762 16.677 1.00 97.12 73 GLU A N 1
ATOM 595 C CA . GLU A 1 73 ? -16.971 -0.826 15.366 1.00 97.12 73 GLU A CA 1
ATOM 596 C C . GLU A 1 73 ? -16.598 0.379 14.490 1.00 97.12 73 GLU A C 1
ATOM 598 O O . GLU A 1 73 ? -16.209 0.200 13.334 1.00 97.12 73 GLU A O 1
ATOM 603 N N . GLU A 1 74 ? -16.660 1.594 15.039 1.00 97.81 74 GLU A N 1
ATOM 604 C CA . GLU A 1 74 ? -16.258 2.825 14.349 1.00 97.81 74 GLU A CA 1
ATOM 605 C C . GLU A 1 74 ? -14.780 2.785 13.951 1.00 97.81 74 GLU A C 1
ATOM 607 O O . GLU A 1 74 ? -14.454 2.993 12.783 1.00 97.81 74 GLU A O 1
ATOM 612 N N . THR A 1 75 ? -13.898 2.403 14.878 1.00 98.00 75 THR A N 1
ATOM 613 C CA . THR A 1 75 ? -12.454 2.267 14.624 1.00 98.00 75 THR A CA 1
ATOM 614 C C . THR A 1 75 ? -12.178 1.222 13.546 1.00 98.00 75 THR A C 1
ATOM 616 O O . THR A 1 75 ? -11.324 1.424 12.682 1.00 98.00 75 THR A O 1
ATOM 619 N N . SER A 1 76 ? -12.910 0.104 13.553 1.00 97.94 76 SER A N 1
ATOM 620 C CA . SER A 1 76 ? -12.764 -0.941 12.534 1.00 97.94 76 SER A CA 1
ATOM 621 C C . SER A 1 76 ? -13.185 -0.432 11.156 1.00 97.94 76 SER A C 1
ATOM 623 O O . SER A 1 76 ? -12.458 -0.627 10.183 1.00 97.94 76 SER A O 1
ATOM 625 N N . LYS A 1 77 ? -14.324 0.267 11.067 1.00 97.88 77 LYS A N 1
ATOM 626 C CA . LYS A 1 77 ? -14.805 0.882 9.821 1.00 97.88 77 LYS A CA 1
ATOM 627 C C . LYS A 1 77 ? -13.826 1.924 9.289 1.00 97.88 77 LYS A C 1
ATOM 629 O O . LYS A 1 77 ? -13.521 1.914 8.099 1.00 97.88 77 LYS A O 1
ATOM 634 N N . GLU A 1 78 ? -13.308 2.785 10.159 1.00 98.06 78 GLU A N 1
ATOM 635 C CA . GLU A 1 78 ? -12.316 3.795 9.792 1.00 98.06 78 GLU A CA 1
ATOM 636 C C . GLU A 1 78 ? -11.009 3.151 9.314 1.00 98.06 78 GLU A C 1
ATOM 638 O O . GLU A 1 78 ? -10.461 3.547 8.286 1.00 98.06 78 GLU A O 1
ATOM 643 N N . THR A 1 79 ? -10.541 2.107 10.003 1.00 98.12 79 THR A N 1
ATOM 644 C CA . THR A 1 79 ? -9.329 1.370 9.617 1.00 98.12 79 THR A CA 1
ATOM 645 C C . THR A 1 79 ? -9.476 0.744 8.232 1.00 98.12 79 THR A C 1
ATOM 647 O O . THR A 1 79 ? -8.572 0.878 7.408 1.00 98.12 79 THR A O 1
ATOM 650 N N . ILE A 1 80 ? -10.620 0.111 7.946 1.00 98.19 80 ILE A N 1
ATOM 651 C CA . ILE A 1 80 ? -10.909 -0.473 6.628 1.00 98.19 80 ILE A CA 1
ATOM 652 C C . ILE A 1 80 ? -10.955 0.621 5.555 1.00 98.19 80 ILE A C 1
ATOM 654 O O . ILE A 1 80 ? -10.280 0.504 4.538 1.00 98.19 80 ILE A O 1
ATOM 658 N N . ALA A 1 81 ? -11.676 1.719 5.798 1.00 98.12 81 ALA A N 1
ATOM 659 C CA . ALA A 1 81 ? -11.774 2.819 4.840 1.00 98.12 81 ALA A CA 1
ATOM 660 C C . ALA A 1 81 ? -10.407 3.462 4.535 1.00 98.12 81 ALA A C 1
ATOM 662 O O . ALA A 1 81 ? -10.111 3.793 3.384 1.00 98.12 81 ALA A O 1
ATOM 663 N N . ASN A 1 82 ? -9.556 3.614 5.553 1.00 97.94 82 ASN A N 1
ATOM 664 C CA . ASN A 1 82 ? -8.198 4.125 5.391 1.00 97.94 82 ASN A CA 1
ATOM 665 C C . ASN A 1 82 ? -7.309 3.148 4.614 1.00 97.94 82 ASN A C 1
ATOM 667 O O . ASN A 1 82 ? -6.566 3.585 3.734 1.00 97.94 82 ASN A O 1
ATOM 671 N N . ALA A 1 83 ? -7.407 1.845 4.892 1.00 97.62 83 ALA A N 1
ATOM 672 C CA . ALA A 1 83 ? -6.683 0.816 4.152 1.00 97.62 83 ALA A CA 1
ATOM 673 C C . ALA A 1 83 ? -7.101 0.783 2.674 1.00 97.62 83 ALA A C 1
ATOM 675 O O . ALA A 1 83 ? -6.234 0.792 1.803 1.00 97.62 83 ALA A O 1
ATOM 676 N N . ASP A 1 84 ? -8.402 0.849 2.381 1.00 98.06 84 ASP A N 1
ATOM 677 C CA . ASP A 1 84 ? -8.924 0.892 1.010 1.00 98.06 84 ASP A CA 1
ATOM 678 C C . ASP A 1 84 ? -8.447 2.140 0.258 1.00 98.06 84 ASP A C 1
ATOM 680 O O . ASP A 1 84 ? -8.068 2.074 -0.913 1.00 98.06 84 ASP A O 1
ATOM 684 N N . LYS A 1 85 ? -8.440 3.300 0.926 1.00 98.19 85 LYS A N 1
ATOM 685 C CA . LYS A 1 85 ? -7.933 4.545 0.340 1.00 98.19 85 LYS A CA 1
ATOM 686 C C . LYS A 1 85 ? -6.432 4.463 0.058 1.00 98.19 85 LYS A C 1
ATOM 688 O O . LYS A 1 85 ? -5.992 4.898 -1.004 1.00 98.19 85 LYS A O 1
ATOM 693 N N . ALA A 1 86 ? -5.656 3.917 0.993 1.00 97.88 86 ALA A N 1
ATOM 694 C CA . ALA A 1 86 ? -4.220 3.729 0.824 1.00 97.88 86 ALA A CA 1
ATOM 695 C C . ALA A 1 86 ? -3.913 2.746 -0.313 1.00 97.88 86 ALA A C 1
ATOM 697 O O . ALA A 1 86 ? -3.045 3.030 -1.134 1.00 97.88 86 ALA A O 1
ATOM 698 N N . ALA A 1 87 ? -4.662 1.643 -0.408 1.00 98.12 87 ALA A N 1
ATOM 699 C CA . ALA A 1 87 ? -4.532 0.668 -1.485 1.00 98.12 87 ALA A CA 1
ATOM 700 C C . ALA A 1 87 ? -4.792 1.307 -2.855 1.00 98.12 87 ALA A C 1
ATOM 702 O O . ALA A 1 87 ? -3.939 1.214 -3.732 1.00 98.12 87 ALA A O 1
ATOM 703 N N . LYS A 1 88 ? -5.898 2.048 -3.012 1.00 97.94 88 LYS A N 1
ATOM 704 C CA . LYS A 1 88 ? -6.199 2.771 -4.261 1.00 97.94 88 LYS A CA 1
ATOM 705 C C . LYS A 1 88 ? -5.119 3.780 -4.630 1.00 97.94 88 LYS A C 1
ATOM 707 O O . LYS A 1 88 ? -4.687 3.825 -5.773 1.00 97.94 88 LYS A O 1
ATOM 712 N N . SER A 1 89 ? -4.645 4.562 -3.659 1.00 98.06 89 SER A N 1
ATOM 713 C CA . SER A 1 89 ? -3.564 5.522 -3.903 1.00 98.06 89 SER A CA 1
ATOM 714 C C . SER A 1 89 ? -2.267 4.831 -4.327 1.00 98.06 89 SER A C 1
ATOM 716 O O . SER A 1 89 ? -1.529 5.377 -5.142 1.00 98.06 89 SER A O 1
ATOM 718 N N . MET A 1 90 ? -1.975 3.652 -3.774 1.00 98.19 90 MET A N 1
ATOM 719 C CA . MET A 1 90 ? -0.805 2.861 -4.143 1.00 98.19 90 MET A CA 1
ATOM 720 C C . MET A 1 90 ? -0.946 2.274 -5.552 1.00 98.19 90 MET A C 1
ATOM 722 O O . MET A 1 90 ? 0.018 2.301 -6.309 1.00 98.19 90 MET A O 1
ATOM 726 N N . GLU A 1 91 ? -2.134 1.785 -5.917 1.00 98.25 91 GLU A N 1
ATOM 727 C CA . GLU A 1 91 ? -2.437 1.314 -7.275 1.00 98.25 91 GLU A CA 1
ATOM 728 C C . GLU A 1 91 ? -2.287 2.443 -8.302 1.00 98.25 91 GLU A C 1
ATOM 730 O O . GLU A 1 91 ? -1.569 2.281 -9.285 1.00 98.25 91 GLU A O 1
ATOM 735 N N . GLU A 1 92 ? -2.880 3.612 -8.045 1.00 98.06 92 GLU A N 1
ATOM 736 C CA . GLU A 1 92 ? -2.771 4.786 -8.923 1.00 98.06 92 GLU A CA 1
ATOM 737 C C . GLU A 1 92 ? -1.315 5.240 -9.102 1.00 98.06 92 GLU A C 1
ATOM 739 O O . GLU A 1 92 ? -0.882 5.533 -10.219 1.00 98.06 92 GLU A O 1
ATOM 744 N N . GLN A 1 93 ? -0.538 5.261 -8.014 1.00 97.81 93 GLN A N 1
ATOM 745 C CA . GLN A 1 93 ? 0.878 5.618 -8.057 1.00 97.81 93 GLN A CA 1
ATOM 746 C C . GLN A 1 93 ? 1.691 4.595 -8.861 1.00 97.81 93 GLN A C 1
ATOM 748 O O . GLN A 1 93 ? 2.485 4.978 -9.720 1.00 97.81 93 GLN A O 1
ATOM 753 N N . ALA A 1 94 ? 1.462 3.299 -8.636 1.00 97.62 94 ALA A N 1
ATOM 754 C CA . ALA A 1 94 ? 2.139 2.236 -9.370 1.00 97.62 94 ALA A CA 1
ATOM 755 C C . ALA A 1 94 ? 1.796 2.265 -10.869 1.00 97.62 94 ALA A C 1
ATOM 757 O O . ALA A 1 94 ? 2.674 2.064 -11.708 1.00 97.62 94 ALA A O 1
ATOM 758 N N . GLU A 1 95 ? 0.541 2.554 -11.227 1.00 98.00 95 GLU A N 1
ATOM 759 C CA . GLU A 1 95 ? 0.141 2.739 -12.623 1.00 98.00 95 GLU A CA 1
ATOM 760 C C . GLU A 1 95 ? 0.832 3.944 -13.268 1.00 98.00 95 GLU A C 1
ATOM 762 O O . GLU A 1 95 ? 1.248 3.864 -14.427 1.00 98.00 95 GLU A O 1
ATOM 767 N N . MET A 1 96 ? 0.960 5.056 -12.540 1.00 98.06 96 MET A N 1
ATOM 768 C CA . MET A 1 96 ? 1.649 6.251 -13.024 1.00 98.06 96 MET A CA 1
ATOM 769 C C . MET A 1 96 ? 3.131 5.965 -13.274 1.00 98.06 96 MET A C 1
ATOM 771 O O . MET A 1 96 ? 3.620 6.211 -14.376 1.00 98.06 96 MET A O 1
ATOM 775 N N . GLU A 1 97 ? 3.817 5.363 -12.304 1.00 98.00 97 GLU A N 1
ATOM 776 C CA . GLU A 1 97 ? 5.229 4.985 -12.421 1.00 98.00 97 GLU A CA 1
ATOM 777 C C . GLU A 1 97 ? 5.456 3.988 -13.564 1.00 98.00 97 GLU A C 1
ATOM 779 O O . GLU A 1 97 ? 6.384 4.140 -14.360 1.00 98.00 97 GLU A O 1
ATOM 784 N N . ALA A 1 98 ? 4.575 2.994 -13.716 1.00 98.00 98 ALA A N 1
ATOM 785 C CA . ALA A 1 98 ? 4.651 2.045 -14.821 1.00 98.00 98 ALA A CA 1
ATOM 786 C C . ALA A 1 98 ? 4.508 2.739 -16.184 1.00 98.00 98 ALA A C 1
ATOM 788 O O . ALA A 1 98 ? 5.255 2.430 -17.117 1.00 98.00 98 ALA A O 1
ATOM 789 N N . ARG A 1 99 ? 3.580 3.698 -16.312 1.00 97.88 99 ARG A N 1
ATOM 790 C CA . ARG A 1 99 ? 3.422 4.495 -17.539 1.00 97.88 99 ARG A CA 1
ATOM 791 C C . ARG A 1 99 ? 4.660 5.335 -17.823 1.00 97.88 99 ARG A C 1
ATOM 793 O O . ARG A 1 99 ? 5.124 5.332 -18.959 1.00 97.88 99 ARG A O 1
ATOM 800 N N . GLU A 1 100 ? 5.231 5.985 -16.812 1.00 98.25 100 GLU A N 1
ATOM 801 C CA . GLU A 1 100 ? 6.463 6.764 -16.966 1.00 98.25 100 GLU A CA 1
ATOM 802 C C . GLU A 1 100 ? 7.637 5.900 -17.439 1.00 98.25 100 GLU A C 1
ATOM 804 O O . GLU A 1 100 ? 8.370 6.294 -18.349 1.00 98.25 100 GLU A O 1
ATOM 809 N N . ILE A 1 101 ? 7.795 4.697 -16.876 1.00 98.19 101 ILE A N 1
ATOM 810 C CA . ILE A 1 101 ? 8.831 3.744 -17.294 1.00 98.19 101 ILE A CA 1
ATOM 811 C C . ILE A 1 101 ? 8.629 3.331 -18.756 1.00 98.19 101 ILE A C 1
ATOM 813 O O . ILE A 1 101 ? 9.588 3.332 -19.530 1.00 98.19 101 ILE A O 1
ATOM 817 N N . ILE A 1 102 ? 7.395 3.003 -19.151 1.00 98.06 102 ILE A N 1
ATOM 818 C CA . ILE A 1 102 ? 7.077 2.610 -20.531 1.00 98.06 102 ILE A CA 1
ATOM 819 C C . ILE A 1 102 ? 7.344 3.764 -21.499 1.00 98.06 102 ILE A C 1
ATOM 821 O O . ILE A 1 102 ? 7.955 3.551 -22.546 1.00 98.06 102 ILE A O 1
ATOM 825 N N . ASP A 1 103 ? 6.922 4.980 -21.162 1.00 98.19 103 ASP A N 1
ATOM 826 C CA . ASP A 1 103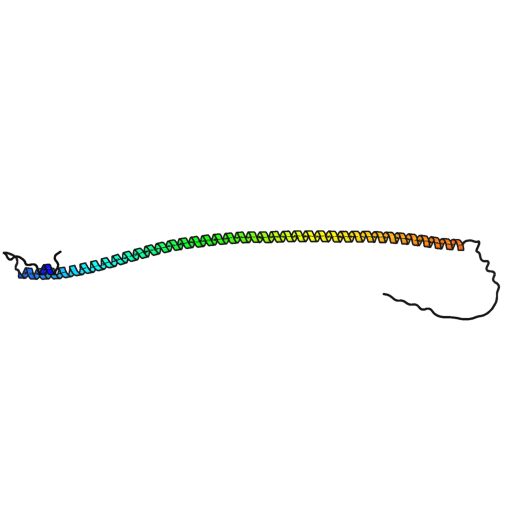 ? 7.121 6.151 -22.014 1.00 98.19 103 ASP A CA 1
ATOM 827 C C . ASP A 1 103 ? 8.603 6.502 -22.150 1.00 98.19 103 ASP A C 1
ATOM 829 O O . ASP A 1 103 ? 9.066 6.819 -23.249 1.00 98.19 103 ASP A O 1
ATOM 833 N N . LYS A 1 104 ? 9.377 6.381 -21.067 1.00 98.12 104 LYS A N 1
ATOM 834 C CA . LYS A 1 104 ? 10.830 6.545 -21.110 1.00 98.12 104 LYS A CA 1
ATOM 835 C C . LYS A 1 104 ? 11.482 5.493 -22.008 1.00 98.12 104 LYS A C 1
ATOM 837 O O . LYS A 1 104 ? 12.243 5.857 -22.901 1.00 98.12 104 LYS A O 1
ATOM 842 N N . ALA A 1 105 ? 11.134 4.218 -21.834 1.00 97.75 105 ALA A N 1
ATOM 843 C CA . ALA A 1 105 ? 11.663 3.130 -22.654 1.00 97.75 105 ALA A CA 1
ATOM 844 C C . ALA A 1 105 ? 11.307 3.297 -24.141 1.00 97.75 105 ALA A C 1
ATOM 846 O O . ALA A 1 105 ? 12.135 3.032 -25.010 1.00 97.75 105 ALA A O 1
ATOM 847 N N . ARG A 1 106 ? 10.095 3.779 -24.451 1.00 97.88 106 ARG A N 1
ATOM 848 C CA . ARG A 1 106 ? 9.681 4.094 -25.826 1.00 97.88 106 ARG A CA 1
ATOM 849 C C . ARG A 1 106 ? 10.520 5.211 -26.431 1.00 97.88 106 ARG A C 1
ATOM 851 O O . ARG A 1 106 ? 11.019 5.037 -27.537 1.00 97.88 106 ARG A O 1
ATOM 858 N N . ARG A 1 107 ? 10.722 6.315 -25.705 1.00 98.00 107 ARG A N 1
ATOM 859 C CA . ARG A 1 107 ? 11.567 7.427 -26.172 1.00 98.00 107 ARG A CA 1
ATOM 860 C C . ARG A 1 107 ? 13.005 6.981 -26.412 1.00 98.00 107 ARG A C 1
ATOM 862 O O . ARG A 1 107 ? 13.575 7.309 -27.443 1.00 98.00 107 ARG A O 1
ATOM 869 N N . GLU A 1 108 ? 13.569 6.197 -25.498 1.00 98.00 108 GLU A N 1
ATOM 870 C CA . GLU A 1 108 ? 14.920 5.647 -25.654 1.00 98.00 108 GLU A CA 1
ATOM 871 C C . GLU A 1 108 ? 15.016 4.713 -26.868 1.00 98.00 108 GLU A C 1
ATOM 873 O O . GLU A 1 108 ? 15.973 4.799 -27.637 1.00 98.00 108 GLU A O 1
ATOM 878 N N . ALA A 1 109 ? 14.010 3.863 -27.094 1.00 97.62 109 ALA A N 1
ATOM 879 C CA . ALA A 1 109 ? 13.957 2.990 -28.263 1.00 97.62 109 ALA A CA 1
ATOM 880 C C . ALA A 1 109 ? 13.830 3.779 -29.578 1.00 97.62 109 ALA A C 1
ATOM 882 O O . ALA A 1 109 ? 14.494 3.445 -30.561 1.00 97.62 109 ALA A O 1
ATOM 883 N N . GLU A 1 110 ? 13.008 4.830 -29.604 1.00 97.56 110 GLU A N 1
ATOM 884 C CA . GLU A 1 110 ? 12.868 5.728 -30.754 1.00 97.56 110 GLU A CA 1
ATOM 885 C C . GLU A 1 110 ? 14.169 6.482 -31.046 1.00 97.56 110 GLU A C 1
ATOM 887 O O . GLU A 1 110 ? 14.596 6.551 -32.200 1.00 97.56 110 GLU A O 1
ATOM 892 N N . ASP A 1 111 ? 14.836 6.995 -30.012 1.00 98.00 111 ASP A N 1
ATOM 893 C CA . ASP A 1 111 ? 16.128 7.667 -30.140 1.00 98.00 111 ASP A CA 1
ATOM 894 C C . ASP A 1 111 ? 17.213 6.712 -30.643 1.00 98.00 111 ASP A C 1
ATOM 896 O O . ASP A 1 111 ? 17.982 7.077 -31.534 1.00 98.00 111 ASP A O 1
ATOM 900 N N . PHE A 1 112 ? 17.255 5.480 -30.130 1.00 97.75 112 PHE A N 1
ATOM 901 C CA . PHE A 1 112 ? 18.190 4.461 -30.600 1.00 97.75 112 PHE A CA 1
ATOM 902 C C . PHE A 1 112 ? 17.920 4.081 -32.061 1.00 97.75 112 PHE A C 1
ATOM 904 O O . PHE A 1 112 ? 18.845 4.026 -32.870 1.00 97.75 112 PHE A O 1
ATOM 911 N N . ALA A 1 113 ? 16.653 3.879 -32.431 1.00 97.25 113 ALA A N 1
ATOM 912 C CA . ALA A 1 113 ? 16.269 3.580 -33.806 1.00 97.25 113 ALA A CA 1
ATOM 913 C C . ALA A 1 113 ? 16.618 4.730 -34.764 1.00 97.25 113 ALA A C 1
ATOM 915 O O . ALA A 1 113 ? 17.071 4.476 -35.882 1.00 97.25 113 ALA A O 1
ATOM 916 N N . ARG A 1 114 ? 16.444 5.986 -34.332 1.00 97.75 114 ARG A N 1
ATOM 917 C CA . ARG A 1 114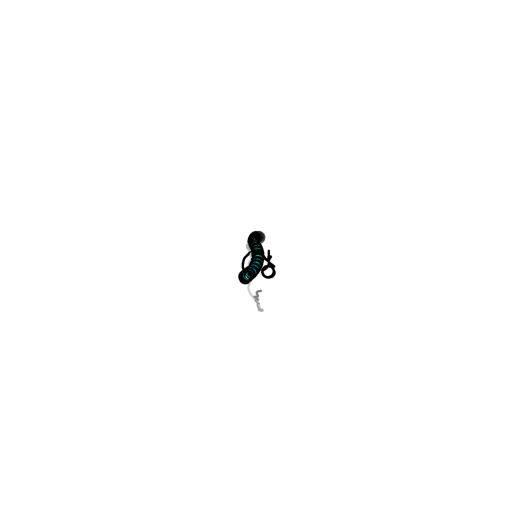 ? 16.846 7.167 -35.106 1.00 97.75 114 ARG A CA 1
ATOM 918 C C . ARG A 1 114 ? 18.359 7.198 -35.311 1.00 97.75 114 ARG A C 1
ATOM 920 O O . ARG A 1 114 ? 18.800 7.281 -36.451 1.00 97.75 114 ARG A O 1
ATOM 927 N N . GLN A 1 115 ? 19.139 7.052 -34.240 1.00 97.56 115 GLN A N 1
ATOM 928 C CA . GLN A 1 115 ? 20.604 7.034 -34.314 1.00 97.56 115 GLN A CA 1
ATOM 929 C C . GLN A 1 115 ? 21.124 5.899 -35.204 1.00 97.56 115 GLN A C 1
ATOM 931 O O . GLN A 1 115 ? 22.031 6.111 -36.005 1.00 97.56 115 GLN A O 1
ATOM 936 N N . ALA A 1 116 ? 20.529 4.707 -35.110 1.00 97.12 116 ALA A N 1
ATOM 937 C CA . ALA A 1 116 ? 20.897 3.572 -35.950 1.00 97.12 116 ALA A CA 1
ATOM 938 C C . ALA A 1 116 ? 20.629 3.843 -37.439 1.00 97.12 116 ALA A C 1
ATOM 940 O O . ALA A 1 116 ? 21.470 3.519 -38.275 1.00 97.12 116 ALA A O 1
ATOM 941 N N . ARG A 1 117 ? 19.490 4.468 -37.776 1.00 97.12 117 ARG A N 1
ATOM 942 C CA . ARG A 1 117 ? 19.180 4.870 -39.159 1.00 97.12 117 ARG A CA 1
ATOM 943 C C . ARG A 1 117 ? 20.147 5.928 -39.671 1.00 97.12 117 ARG A C 1
ATOM 945 O O . ARG A 1 117 ? 20.696 5.757 -40.748 1.00 97.12 117 ARG A O 1
ATOM 952 N N . GLU A 1 118 ? 20.407 6.970 -38.887 1.00 97.25 118 GLU A N 1
ATOM 953 C CA . GLU A 1 118 ? 21.350 8.029 -39.266 1.00 97.25 118 GLU A CA 1
ATOM 954 C C . GLU A 1 118 ? 22.768 7.483 -39.489 1.00 97.25 118 GLU A C 1
ATOM 956 O O . GLU A 1 118 ? 23.438 7.861 -40.450 1.00 97.25 118 GLU A O 1
ATOM 961 N N . ALA A 1 119 ? 23.226 6.568 -38.629 1.00 97.31 119 ALA A N 1
ATOM 962 C CA . ALA A 1 119 ? 24.518 5.908 -38.788 1.00 97.31 119 ALA A CA 1
ATOM 963 C C . ALA A 1 119 ? 24.567 5.050 -40.061 1.00 97.31 119 ALA A C 1
ATOM 965 O O . ALA A 1 119 ? 25.528 5.149 -40.823 1.00 97.31 119 ALA A O 1
ATOM 966 N N . PHE A 1 120 ? 23.518 4.262 -40.309 1.00 97.00 120 PHE A N 1
ATOM 967 C CA . PHE A 1 120 ? 23.397 3.425 -41.501 1.00 97.00 120 PHE A CA 1
ATOM 968 C C . PHE A 1 120 ? 23.367 4.251 -42.793 1.00 97.00 120 PHE A C 1
ATOM 970 O O . PHE A 1 120 ? 24.092 3.948 -43.738 1.00 97.00 120 PHE A O 1
ATOM 977 N N . ASP A 1 121 ? 22.578 5.326 -42.829 1.00 97.06 121 ASP A N 1
ATOM 978 C CA . ASP A 1 121 ? 22.477 6.208 -43.994 1.00 97.06 121 ASP A CA 1
ATOM 979 C C . ASP A 1 121 ? 23.820 6.887 -44.288 1.00 97.06 121 ASP A C 1
ATOM 981 O O . ASP A 1 121 ? 24.242 6.969 -45.444 1.00 97.06 121 ASP A O 1
ATOM 985 N N . LYS A 1 122 ? 24.538 7.312 -43.241 1.00 97.38 122 LYS A N 1
ATOM 986 C CA . LYS A 1 122 ? 25.875 7.896 -43.372 1.00 97.38 122 LYS A CA 1
ATOM 987 C C . LYS A 1 122 ? 26.897 6.890 -43.900 1.00 97.38 122 LYS A C 1
ATOM 989 O O . LYS A 1 122 ? 27.691 7.243 -44.769 1.00 97.38 122 LYS A O 1
ATOM 994 N N . GLU A 1 123 ? 26.894 5.660 -43.391 1.00 97.06 123 GLU A N 1
ATOM 995 C CA . GLU A 1 123 ? 27.788 4.598 -43.866 1.00 97.06 123 GLU A CA 1
ATOM 996 C C . GLU A 1 123 ? 27.506 4.255 -45.334 1.00 97.06 123 GLU A C 1
ATOM 998 O O . GLU A 1 123 ? 28.431 4.196 -46.146 1.00 97.06 123 GLU A O 1
ATOM 1003 N N . ASN A 1 124 ? 26.231 4.122 -45.707 1.00 96.81 124 ASN A N 1
ATOM 1004 C CA . ASN A 1 124 ? 25.836 3.889 -47.094 1.00 96.81 124 ASN A CA 1
ATOM 1005 C C . ASN A 1 124 ? 26.258 5.032 -48.015 1.00 96.81 124 ASN A C 1
ATOM 1007 O O . ASN A 1 124 ? 26.754 4.776 -49.110 1.00 96.81 124 ASN A O 1
ATOM 1011 N N . GLN A 1 125 ? 26.100 6.285 -47.581 1.00 97.00 125 GLN A N 1
ATOM 1012 C CA . GLN A 1 125 ? 26.552 7.431 -48.363 1.00 97.00 125 GLN A CA 1
ATOM 1013 C C . GLN A 1 125 ? 28.071 7.390 -48.577 1.00 97.00 125 GLN A C 1
ATOM 1015 O O . GLN A 1 125 ? 28.533 7.558 -49.703 1.00 97.00 125 GLN A O 1
ATOM 1020 N N . GLN A 1 126 ? 28.849 7.109 -47.528 1.00 96.88 126 GLN A N 1
ATOM 1021 C CA . GLN A 1 126 ? 30.305 6.977 -47.637 1.00 96.88 126 GLN A CA 1
ATOM 1022 C C . GLN A 1 126 ? 30.705 5.857 -48.602 1.00 96.88 126 GLN A C 1
ATOM 1024 O O . GLN A 1 126 ? 31.603 6.039 -49.423 1.00 96.88 126 GLN A O 1
ATOM 1029 N N . LYS A 1 127 ? 30.020 4.711 -48.535 1.00 96.06 127 LYS A N 1
ATOM 1030 C CA . LYS A 1 127 ? 30.250 3.593 -49.454 1.00 96.06 127 LYS A CA 1
ATOM 1031 C C . LYS A 1 127 ? 29.899 3.950 -50.893 1.00 96.06 127 LYS A C 1
ATOM 1033 O O . LYS A 1 127 ? 30.643 3.580 -51.796 1.00 96.06 127 LYS A O 1
ATOM 1038 N N . GLN A 1 128 ? 28.822 4.699 -51.113 1.00 95.88 128 GLN A N 1
ATOM 1039 C CA . GLN A 1 128 ? 28.457 5.168 -52.446 1.00 95.88 128 GLN A CA 1
ATOM 1040 C C . GLN A 1 128 ? 29.507 6.133 -53.012 1.00 95.88 128 GLN A C 1
ATOM 1042 O O . GLN A 1 128 ? 29.929 5.975 -54.152 1.00 95.88 128 GLN A O 1
ATOM 1047 N N . GLU A 1 129 ? 29.988 7.083 -52.207 1.00 96.69 129 GLU A N 1
ATOM 1048 C CA . GLU A 1 129 ? 31.057 8.007 -52.610 1.00 96.69 129 GLU A CA 1
ATOM 1049 C C . GLU A 1 129 ? 32.366 7.266 -52.945 1.00 96.69 129 GLU A C 1
ATOM 1051 O O . GLU A 1 129 ? 33.059 7.623 -53.902 1.00 96.69 129 GLU A O 1
ATOM 1056 N N . GLU A 1 130 ? 32.693 6.210 -52.192 1.00 96.75 130 GLU A N 1
ATOM 1057 C CA . GLU A 1 130 ? 33.841 5.332 -52.449 1.00 96.75 130 GLU A CA 1
ATOM 1058 C C . GLU A 1 130 ? 33.686 4.563 -53.774 1.00 96.75 130 GLU A C 1
ATOM 1060 O O . GLU A 1 130 ? 34.619 4.540 -54.581 1.00 96.75 130 GLU A O 1
ATOM 1065 N N . ILE A 1 131 ? 32.504 3.993 -54.035 1.00 96.44 131 ILE A N 1
ATOM 1066 C CA . ILE A 1 131 ? 32.184 3.312 -55.300 1.00 96.44 131 ILE A CA 1
ATOM 1067 C C . ILE A 1 131 ? 32.335 4.282 -56.475 1.00 96.44 131 ILE A C 1
ATOM 1069 O O . ILE A 1 131 ? 33.078 3.992 -57.414 1.00 96.44 131 ILE A O 1
ATOM 1073 N N . ASP A 1 132 ? 31.721 5.463 -56.399 1.00 97.00 132 ASP A N 1
ATOM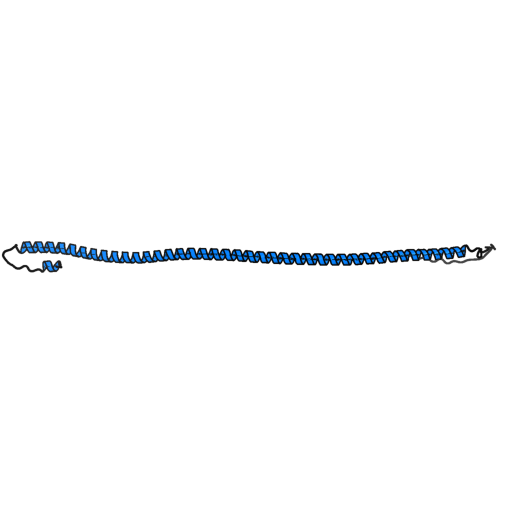 1074 C CA . ASP A 1 132 ? 31.788 6.478 -57.454 1.00 97.00 132 ASP A CA 1
ATOM 1075 C C . ASP A 1 132 ? 33.240 6.926 -57.725 1.00 97.00 132 ASP A C 1
ATOM 1077 O O . ASP A 1 132 ? 33.629 7.223 -58.863 1.00 97.00 132 ASP A O 1
ATOM 1081 N N . ALA A 1 133 ? 34.073 6.999 -56.681 1.00 96.94 133 ALA A N 1
ATOM 1082 C CA . ALA A 1 133 ? 35.490 7.321 -56.810 1.00 96.94 133 ALA A CA 1
ATOM 1083 C C . ALA A 1 133 ? 36.273 6.201 -57.514 1.00 96.94 133 ALA A C 1
ATOM 1085 O O . ALA A 1 133 ? 37.075 6.489 -58.411 1.00 96.94 133 ALA A O 1
ATOM 1086 N N . LEU A 1 134 ? 36.026 4.940 -57.151 1.00 96.38 134 LEU A N 1
ATOM 1087 C CA . LEU A 1 134 ? 36.638 3.776 -57.797 1.00 96.38 134 LEU A CA 1
ATOM 1088 C C . LEU A 1 134 ? 36.217 3.662 -59.266 1.00 96.38 134 LEU A C 1
ATOM 1090 O O . LEU A 1 134 ? 37.068 3.446 -60.127 1.00 96.38 134 LEU A O 1
ATOM 1094 N N . GLU A 1 135 ? 34.946 3.898 -59.591 1.00 96.06 135 GLU A N 1
ATOM 1095 C CA . GLU A 1 135 ? 34.462 3.916 -60.977 1.00 96.06 135 GLU A CA 1
ATOM 1096 C C . GLU A 1 135 ? 35.182 4.975 -61.822 1.00 96.06 135 GLU A C 1
ATOM 1098 O O . GLU A 1 135 ? 35.607 4.705 -62.951 1.00 96.06 135 GLU A O 1
ATOM 1103 N N . LYS A 1 136 ? 35.396 6.178 -61.273 1.00 96.44 136 LYS A N 1
ATOM 1104 C CA . LYS A 1 136 ? 36.192 7.223 -61.941 1.00 96.44 136 LYS A CA 1
ATOM 1105 C C . LYS A 1 136 ? 37.634 6.776 -62.179 1.00 96.44 136 LYS A C 1
ATOM 1107 O O . LYS A 1 136 ? 38.175 7.039 -63.256 1.00 96.44 136 LYS A O 1
ATOM 1112 N N . GLN A 1 137 ? 38.258 6.104 -61.211 1.00 95.88 137 GLN A N 1
ATOM 1113 C CA . GLN A 1 137 ? 39.615 5.569 -61.363 1.00 95.88 137 GLN A CA 1
ATOM 1114 C C . GLN A 1 137 ? 39.682 4.480 -62.439 1.00 95.88 137 GLN A C 1
ATOM 1116 O O . GLN A 1 137 ? 40.571 4.531 -63.288 1.00 95.88 137 GLN A O 1
ATOM 1121 N N . ILE A 1 138 ? 38.720 3.552 -62.458 1.00 95.88 138 ILE A N 1
ATOM 1122 C CA . ILE A 1 138 ? 38.611 2.500 -63.479 1.00 95.88 138 ILE A CA 1
ATOM 1123 C C . ILE A 1 138 ? 38.463 3.123 -64.870 1.00 95.88 138 ILE A C 1
ATOM 1125 O O . ILE A 1 138 ? 39.189 2.759 -65.794 1.00 95.88 138 ILE A O 1
ATOM 1129 N N . ASN A 1 139 ? 37.573 4.105 -65.023 1.00 95.62 139 ASN A N 1
ATOM 1130 C CA . ASN A 1 139 ? 37.363 4.791 -66.297 1.00 95.62 139 ASN A CA 1
ATOM 1131 C C . ASN A 1 139 ? 38.621 5.525 -66.777 1.00 95.62 139 ASN A C 1
ATOM 1133 O O . ASN A 1 139 ? 38.961 5.460 -67.960 1.00 95.62 139 ASN A O 1
ATOM 1137 N N . LYS A 1 140 ? 39.350 6.176 -65.863 1.00 96.00 140 LYS A N 1
ATOM 1138 C CA . LYS A 1 140 ? 40.633 6.811 -66.175 1.00 96.00 140 LYS A CA 1
ATOM 1139 C C . LYS A 1 140 ? 41.672 5.784 -66.628 1.00 96.00 140 LYS A C 1
ATOM 1141 O O . LYS A 1 140 ? 42.273 5.970 -67.681 1.00 96.00 140 LYS A O 1
ATOM 1146 N N . LEU A 1 141 ? 41.839 4.691 -65.881 1.00 95.62 141 LEU A N 1
ATOM 1147 C CA . LEU A 1 141 ? 42.793 3.630 -66.209 1.00 95.62 141 LEU A CA 1
ATOM 1148 C C . LEU A 1 141 ? 42.476 2.984 -67.565 1.00 95.62 141 LEU A C 1
ATOM 1150 O O . LEU A 1 141 ? 43.381 2.751 -68.363 1.00 95.62 141 LEU A O 1
ATOM 1154 N N . ASN A 1 142 ? 41.192 2.763 -67.862 1.00 95.50 142 ASN A N 1
ATOM 1155 C CA . ASN A 1 142 ? 40.742 2.290 -69.170 1.00 95.50 142 ASN A CA 1
ATOM 1156 C C . ASN A 1 142 ? 41.118 3.273 -70.291 1.00 95.50 142 ASN A C 1
ATOM 1158 O O . ASN A 1 142 ? 41.639 2.855 -71.327 1.00 95.50 142 ASN A O 1
ATOM 1162 N N . GLY A 1 143 ? 40.907 4.578 -70.091 1.00 94.69 143 GLY A N 1
ATOM 1163 C CA . GLY A 1 143 ? 41.315 5.613 -71.047 1.00 94.69 143 GLY A CA 1
ATOM 1164 C C . GLY A 1 143 ? 42.833 5.677 -71.256 1.00 94.69 143 GLY A C 1
ATOM 1165 O O . GLY A 1 143 ? 43.307 5.753 -72.396 1.00 94.69 143 GLY A O 1
ATOM 1166 N N . ASP A 1 144 ? 43.601 5.580 -70.170 1.00 95.19 144 ASP A N 1
ATOM 1167 C CA . ASP A 1 144 ? 45.065 5.551 -70.190 1.00 95.19 144 ASP A CA 1
ATOM 1168 C C . ASP A 1 144 ? 45.583 4.307 -70.929 1.00 95.19 144 ASP A C 1
ATOM 1170 O O . ASP A 1 144 ? 46.476 4.421 -71.774 1.00 95.19 144 ASP A O 1
ATOM 1174 N N . TYR A 1 145 ? 44.977 3.137 -70.695 1.00 95.62 145 TYR A N 1
ATOM 1175 C CA . TYR A 1 145 ? 45.291 1.887 -71.391 1.00 95.62 145 TYR A CA 1
ATOM 1176 C C . TYR A 1 145 ? 45.032 1.986 -72.900 1.00 95.62 145 TYR A C 1
ATOM 1178 O O . TYR A 1 145 ? 45.908 1.654 -73.704 1.00 95.62 145 TYR A O 1
ATOM 1186 N N . VAL A 1 146 ? 43.863 2.494 -73.310 1.00 95.25 146 VAL A N 1
ATOM 1187 C CA . VAL A 1 146 ? 43.522 2.693 -74.732 1.00 95.25 146 VAL A CA 1
ATOM 1188 C C . VAL A 1 146 ? 44.502 3.660 -75.403 1.00 95.25 146 VAL A C 1
ATOM 1190 O O . VAL A 1 146 ? 44.974 3.408 -76.518 1.00 95.25 146 VAL A O 1
ATOM 1193 N N . SER A 1 147 ? 44.858 4.743 -74.713 1.00 93.69 147 SER A N 1
ATOM 1194 C CA . SER A 1 147 ? 45.819 5.736 -75.203 1.00 93.69 147 SER A CA 1
ATOM 1195 C C . SER A 1 147 ? 47.225 5.151 -75.329 1.00 93.69 147 SER A C 1
ATOM 1197 O O . SER A 1 147 ? 47.901 5.356 -76.338 1.00 93.69 147 SER A O 1
ATOM 1199 N N . TYR A 1 148 ? 47.669 4.385 -74.330 1.00 95.25 148 TYR A N 1
ATOM 1200 C CA . TYR A 1 148 ? 48.947 3.680 -74.349 1.00 95.25 148 TYR A CA 1
ATOM 1201 C C . TYR A 1 148 ? 49.021 2.683 -75.508 1.00 95.25 148 TYR A C 1
ATOM 1203 O O . TYR A 1 148 ? 49.961 2.745 -76.301 1.00 95.25 148 TYR A O 1
ATOM 1211 N N . LYS A 1 149 ? 47.995 1.839 -75.671 1.00 94.44 149 LYS A N 1
ATOM 1212 C CA . LYS A 1 149 ? 47.879 0.898 -76.793 1.00 94.44 149 LYS A CA 1
ATOM 1213 C C . LYS A 1 149 ? 47.970 1.616 -78.138 1.00 94.44 149 LYS A C 1
ATOM 1215 O O . LYS A 1 149 ? 48.705 1.172 -79.013 1.00 94.44 149 LYS A O 1
ATOM 1220 N N . SER A 1 150 ? 47.264 2.735 -78.296 1.00 92.94 150 SER A N 1
ATOM 1221 C CA . SER A 1 150 ? 47.278 3.520 -79.538 1.00 92.94 150 SER A CA 1
ATOM 1222 C C . SER A 1 150 ? 48.664 4.093 -79.842 1.00 92.94 150 SER A C 1
ATOM 1224 O O . SER A 1 150 ? 49.139 3.961 -80.967 1.00 92.94 150 SER A O 1
ATOM 1226 N N . ARG A 1 151 ? 49.350 4.659 -78.838 1.00 93.19 151 ARG A N 1
ATOM 1227 C CA . ARG A 1 151 ? 50.731 5.157 -78.981 1.00 93.19 151 ARG A CA 1
ATOM 1228 C C . ARG A 1 151 ? 51.712 4.042 -79.332 1.00 93.19 151 ARG A C 1
ATOM 1230 O O . ARG A 1 151 ? 52.550 4.229 -80.207 1.00 93.19 151 ARG A O 1
ATOM 1237 N N . MET A 1 152 ? 51.592 2.882 -78.688 1.00 93.06 152 MET A N 1
ATOM 1238 C CA . MET A 1 152 ? 52.443 1.728 -78.977 1.00 93.06 152 MET A CA 1
ATOM 1239 C C . MET A 1 152 ? 52.212 1.205 -80.400 1.00 93.06 152 MET A C 1
ATOM 1241 O O . MET A 1 152 ? 53.166 0.957 -81.128 1.00 93.06 152 MET A O 1
ATOM 1245 N N . LEU A 1 153 ? 50.954 1.100 -80.838 1.00 91.56 153 LEU A N 1
ATOM 1246 C CA . LEU A 1 153 ? 50.627 0.718 -82.214 1.00 91.56 153 LEU A CA 1
ATOM 1247 C C . LEU A 1 153 ? 51.163 1.727 -83.235 1.00 91.56 153 LEU A C 1
ATOM 1249 O O . LEU A 1 153 ? 51.710 1.318 -84.254 1.00 91.56 153 LEU A O 1
ATOM 1253 N N . GLN A 1 154 ? 51.046 3.031 -82.968 1.00 90.25 154 GLN A N 1
ATOM 1254 C CA . GLN A 1 154 ? 51.632 4.074 -83.818 1.00 90.25 154 GLN A CA 1
ATOM 1255 C C . GLN A 1 154 ? 53.154 3.954 -83.898 1.00 90.25 154 GLN A C 1
ATOM 1257 O O . GLN A 1 154 ? 53.710 4.044 -84.988 1.00 90.25 154 GLN A O 1
ATOM 1262 N N . PHE A 1 155 ? 53.820 3.715 -82.767 1.00 92.31 155 PHE A N 1
ATOM 1263 C CA . PHE A 1 155 ? 55.261 3.499 -82.720 1.00 92.31 155 PHE A CA 1
ATOM 1264 C C . PHE A 1 155 ? 55.680 2.281 -83.555 1.00 92.31 155 PHE A C 1
ATOM 1266 O O . PHE A 1 155 ? 56.549 2.403 -84.416 1.00 92.31 155 PHE A O 1
ATOM 1273 N N . ILE A 1 156 ? 55.013 1.136 -83.365 1.00 91.06 156 ILE A N 1
ATOM 1274 C CA . ILE A 1 156 ? 55.273 -0.098 -84.123 1.00 91.06 156 ILE A CA 1
ATOM 1275 C C . ILE A 1 156 ? 55.032 0.119 -85.621 1.00 91.06 156 ILE A C 1
ATOM 1277 O O . ILE A 1 156 ? 55.862 -0.277 -86.436 1.00 91.06 156 ILE A O 1
ATOM 1281 N N . ASN A 1 157 ? 53.929 0.768 -86.000 1.00 88.69 157 ASN A N 1
ATOM 1282 C CA . ASN A 1 157 ? 53.632 1.058 -87.404 1.00 88.69 157 ASN A CA 1
ATOM 1283 C C . ASN A 1 157 ? 54.659 2.012 -88.019 1.00 88.69 157 ASN A C 1
ATOM 1285 O O . ASN A 1 157 ? 55.109 1.766 -89.130 1.00 88.69 157 ASN A O 1
ATOM 1289 N N . GLY A 1 158 ? 55.098 3.036 -87.282 1.00 87.44 158 GLY A N 1
ATOM 1290 C CA . GLY A 1 158 ? 56.182 3.910 -87.723 1.00 87.44 158 GLY A CA 1
ATOM 1291 C C . GLY A 1 158 ? 57.475 3.131 -87.968 1.00 87.44 158 GLY A C 1
ATOM 1292 O O . GLY A 1 158 ? 58.084 3.275 -89.024 1.00 87.44 158 GLY A O 1
ATOM 1293 N N . GLN A 1 159 ? 57.872 2.248 -87.042 1.00 86.00 159 GLN A N 1
ATOM 1294 C CA . GLN A 1 159 ? 59.033 1.368 -87.235 1.00 86.00 159 GLN A CA 1
ATOM 1295 C C . GLN A 1 159 ? 58.864 0.422 -88.436 1.00 86.00 159 GLN A C 1
ATOM 1297 O O . GLN A 1 159 ? 59.813 0.215 -89.192 1.00 86.00 159 GLN A O 1
ATOM 1302 N N . LEU A 1 160 ? 57.663 -0.122 -88.650 1.00 80.75 160 LEU A N 1
ATOM 1303 C CA . LEU A 1 160 ? 57.345 -0.941 -89.822 1.00 80.75 160 LEU A CA 1
ATOM 1304 C C . LEU A 1 160 ? 57.436 -0.147 -91.131 1.00 80.75 160 LEU A C 1
ATOM 1306 O O . LEU A 1 160 ? 57.930 -0.686 -92.118 1.00 80.75 160 LEU A O 1
ATOM 1310 N N . ASP A 1 161 ? 56.998 1.110 -91.152 1.00 81.19 161 ASP A N 1
ATOM 1311 C CA . ASP A 1 161 ? 57.095 1.980 -92.328 1.00 81.19 161 ASP A CA 1
ATOM 1312 C C . ASP A 1 161 ? 58.555 2.318 -92.659 1.00 81.19 161 ASP A C 1
ATOM 1314 O O . ASP A 1 161 ? 58.935 2.294 -93.831 1.00 81.19 161 ASP A O 1
ATOM 1318 N N . TYR A 1 162 ? 59.409 2.534 -91.648 1.00 75.38 162 TYR A N 1
ATOM 1319 C CA . TYR A 1 162 ? 60.859 2.660 -91.851 1.00 75.38 162 TYR A CA 1
ATOM 1320 C C . TYR A 1 162 ? 61.460 1.416 -92.516 1.00 75.38 162 TYR A C 1
ATOM 1322 O O . TYR A 1 162 ? 62.272 1.548 -93.429 1.00 75.38 162 TYR A O 1
ATOM 1330 N N . LEU A 1 163 ? 61.048 0.218 -92.093 1.00 70.25 163 LEU A N 1
ATOM 1331 C CA . LEU A 1 163 ? 61.540 -1.049 -92.649 1.00 70.25 163 LEU A CA 1
ATOM 1332 C C . LEU A 1 163 ? 60.991 -1.354 -94.051 1.00 70.25 163 LEU A C 1
ATOM 1334 O O . LEU A 1 163 ? 61.641 -2.054 -94.820 1.00 70.25 163 LEU A O 1
ATOM 1338 N N . LYS A 1 164 ? 59.801 -0.849 -94.392 1.00 68.12 164 LYS A N 1
ATOM 1339 C CA . LYS A 1 164 ? 59.175 -1.020 -95.715 1.00 68.12 164 LYS A CA 1
ATOM 1340 C C . LYS A 1 164 ? 59.606 0.035 -96.733 1.00 68.12 164 LYS A C 1
ATOM 1342 O O . LYS A 1 164 ? 59.193 -0.043 -97.888 1.00 68.12 164 LYS A O 1
ATOM 1347 N N . ASN A 1 165 ? 60.396 1.028 -96.323 1.00 64.19 165 ASN A N 1
ATOM 1348 C CA . ASN A 1 165 ? 60.897 2.065 -97.211 1.00 64.19 165 ASN A CA 1
ATOM 1349 C C . ASN A 1 165 ? 61.973 1.477 -98.153 1.00 64.19 165 ASN A C 1
ATOM 1351 O O . ASN A 1 165 ? 63.045 1.098 -97.674 1.00 64.19 165 ASN A O 1
ATOM 1355 N N . PRO A 1 166 ? 61.740 1.431 -99.481 1.00 60.88 166 PRO A N 1
ATOM 1356 C CA . PRO A 1 166 ? 62.631 0.773 -100.444 1.00 60.88 166 PRO A CA 1
ATOM 1357 C C . PRO A 1 166 ? 64.023 1.418 -100.574 1.00 60.88 166 PRO A C 1
ATOM 1359 O O . PRO A 1 166 ? 64.880 0.897 -101.277 1.00 60.88 166 PRO A O 1
ATOM 1362 N N . VAL A 1 167 ? 64.289 2.536 -99.888 1.00 55.00 167 VAL A N 1
ATOM 1363 C CA . VAL A 1 167 ? 65.623 3.163 -99.827 1.00 55.00 167 VAL A CA 1
ATOM 1364 C C . VAL A 1 167 ? 66.627 2.335 -98.999 1.00 55.00 167 VAL A C 1
ATOM 1366 O O . VAL A 1 167 ? 67.831 2.526 -99.145 1.00 55.00 167 VAL A O 1
ATOM 1369 N N . TYR A 1 168 ? 66.160 1.392 -98.170 1.00 51.88 168 TYR A N 1
ATOM 1370 C CA . TYR A 1 168 ? 67.001 0.525 -97.329 1.00 51.88 168 TYR A CA 1
ATOM 1371 C C . TYR A 1 168 ? 66.951 -0.961 -97.723 1.00 51.88 168 TYR A C 1
ATOM 1373 O O . TYR A 1 168 ? 67.124 -1.834 -96.870 1.00 51.88 168 TYR A O 1
ATOM 1381 N N . GLU A 1 169 ? 66.752 -1.281 -99.004 1.00 46.81 169 GLU A N 1
ATOM 1382 C CA . GLU A 1 169 ? 67.119 -2.612 -99.497 1.00 46.81 169 GLU A CA 1
ATOM 1383 C C . GLU A 1 169 ? 68.648 -2.749 -99.448 1.00 46.81 169 GLU A C 1
ATOM 1385 O O . GLU A 1 169 ? 69.376 -2.259 -100.310 1.00 46.81 169 GLU A O 1
ATOM 1390 N N . LEU A 1 170 ? 69.161 -3.388 -98.394 1.00 53.81 170 LEU A N 1
ATOM 1391 C CA . LEU A 1 170 ? 70.554 -3.815 -98.357 1.00 53.81 170 LEU A CA 1
ATOM 1392 C C . LEU A 1 170 ? 70.750 -4.912 -99.409 1.00 53.81 170 LEU A C 1
ATOM 1394 O O . LEU A 1 170 ? 70.307 -6.048 -99.225 1.00 53.81 170 LEU A O 1
ATOM 1398 N N . GLU A 1 171 ? 71.455 -4.588 -100.494 1.00 45.34 171 GLU A N 1
ATOM 1399 C CA . GLU A 1 171 ? 72.019 -5.589 -101.397 1.00 45.34 171 GLU A CA 1
ATOM 1400 C C . GLU A 1 171 ? 73.042 -6.435 -100.628 1.00 45.34 171 GLU A C 1
ATOM 1402 O O . GLU A 1 171 ? 74.197 -6.054 -100.421 1.00 45.34 171 GLU A O 1
ATOM 1407 N N . ILE A 1 172 ? 72.619 -7.617 -100.181 1.00 50.00 172 ILE A N 1
ATOM 1408 C CA . ILE A 1 172 ? 73.526 -8.598 -99.590 1.00 50.00 172 ILE A CA 1
ATOM 1409 C C . ILE A 1 172 ? 74.304 -9.265 -100.732 1.00 50.00 172 ILE A C 1
ATOM 1411 O O . ILE A 1 172 ? 73.884 -10.284 -101.282 1.00 50.00 172 ILE A O 1
ATOM 1415 N N . SER A 1 173 ? 75.473 -8.720 -101.080 1.00 39.47 173 SER A N 1
ATOM 1416 C CA . SER A 1 173 ? 76.457 -9.453 -101.883 1.00 39.47 173 SER A CA 1
ATOM 1417 C C . SER A 1 173 ? 77.165 -10.475 -100.986 1.00 39.47 173 SER A C 1
ATOM 1419 O O . SER A 1 173 ? 77.870 -10.109 -100.042 1.00 39.47 173 SER A O 1
ATOM 1421 N N . LYS A 1 174 ? 76.985 -11.771 -101.264 1.00 48.00 174 LYS A N 1
ATOM 1422 C CA . LYS A 1 174 ? 77.800 -12.832 -100.656 1.00 48.00 174 LYS A CA 1
ATOM 1423 C C . LYS A 1 174 ? 79.210 -12.788 -101.254 1.00 48.00 174 LYS A C 1
ATOM 1425 O O . LYS A 1 174 ? 79.383 -13.110 -102.427 1.00 48.00 174 LYS A O 1
ATOM 1430 N N . LYS A 1 175 ? 80.219 -12.488 -100.434 1.00 38.75 175 LYS A N 1
ATOM 1431 C CA . LYS A 1 175 ? 81.601 -12.933 -100.661 1.00 38.75 175 LYS A CA 1
ATOM 1432 C C . LYS A 1 175 ? 82.051 -13.804 -99.497 1.00 38.75 175 LYS A C 1
ATOM 1434 O O . LYS A 1 175 ? 81.734 -13.523 -98.346 1.00 38.75 175 LYS A O 1
ATOM 1439 N N . SER A 1 176 ? 82.685 -14.908 -99.864 1.00 36.06 176 SER A N 1
ATOM 1440 C CA . SER A 1 176 ? 83.022 -16.040 -99.023 1.00 36.06 176 SER A CA 1
ATOM 1441 C C . SER A 1 176 ? 84.328 -15.854 -98.250 1.00 36.06 176 SER A C 1
ATOM 1443 O O . SER A 1 176 ? 85.203 -15.093 -98.654 1.00 36.06 176 SER A O 1
ATOM 1445 N N . ASP A 1 177 ? 84.411 -16.688 -97.213 1.00 36.16 177 ASP A N 1
ATOM 1446 C CA . ASP A 1 177 ? 85.588 -17.342 -96.637 1.00 36.16 177 ASP A CA 1
ATOM 1447 C C . ASP A 1 177 ? 86.402 -16.658 -95.529 1.00 36.16 177 ASP A C 1
ATOM 1449 O O . ASP A 1 177 ? 87.133 -15.707 -95.772 1.00 36.16 177 ASP A O 1
ATOM 1453 N N . LYS A 1 178 ? 86.344 -17.361 -94.375 1.00 37.78 178 LYS A N 1
ATOM 1454 C CA . LYS A 1 178 ? 87.407 -17.676 -93.394 1.00 37.78 178 LYS A CA 1
ATOM 1455 C C . LYS A 1 178 ? 87.935 -16.481 -92.582 1.00 37.78 178 LYS A C 1
ATOM 1457 O O . LYS A 1 178 ? 88.234 -15.437 -93.126 1.00 37.78 178 LYS A O 1
ATOM 1462 N N . GLU A 1 179 ? 88.022 -16.532 -91.255 1.00 34.03 179 GLU A N 1
ATOM 1463 C CA . GLU A 1 179 ? 88.603 -17.575 -90.406 1.00 34.03 179 GLU A CA 1
ATOM 1464 C C . GLU A 1 179 ? 88.215 -17.313 -88.925 1.00 34.03 179 GLU A C 1
ATOM 1466 O O . GLU A 1 179 ? 88.019 -16.164 -88.541 1.00 34.03 179 GLU A O 1
ATOM 1471 N N . GLU A 1 180 ? 88.111 -18.405 -88.152 1.00 37.06 180 GLU A N 1
ATOM 1472 C CA . GLU A 1 180 ? 88.527 -18.580 -86.738 1.00 37.06 180 GLU A CA 1
ATOM 1473 C C . GLU A 1 180 ? 87.866 -17.754 -85.601 1.00 37.06 180 GLU A C 1
ATOM 1475 O O . GLU A 1 180 ? 87.972 -16.537 -85.524 1.00 37.06 180 GLU A O 1
ATOM 1480 N N . THR A 1 181 ? 86.996 -18.393 -84.788 1.00 35.78 181 THR A N 1
ATOM 1481 C CA . THR A 1 181 ? 87.245 -18.949 -83.417 1.00 35.78 181 THR A CA 1
ATOM 1482 C C . THR A 1 181 ? 87.521 -17.854 -82.374 1.00 35.78 181 THR A C 1
ATOM 1484 O O . THR A 1 181 ? 88.390 -17.027 -82.571 1.00 35.78 181 THR A O 1
ATOM 1487 N N . GLU A 1 182 ? 86.836 -17.745 -81.233 1.00 36.53 182 GLU A N 1
ATOM 1488 C CA . GLU A 1 182 ? 86.674 -18.767 -80.197 1.00 36.53 182 GLU A CA 1
ATOM 1489 C C . GLU A 1 182 ? 85.691 -18.278 -79.101 1.00 36.53 182 GLU A C 1
ATOM 1491 O O . GLU A 1 182 ? 85.622 -17.093 -78.792 1.00 36.53 182 GLU A O 1
ATOM 1496 N N . ALA A 1 183 ? 84.940 -19.238 -78.555 1.00 38.88 183 ALA A N 1
ATOM 1497 C CA . ALA A 1 183 ? 84.349 -19.373 -77.215 1.00 38.88 183 ALA A CA 1
ATOM 1498 C C . ALA A 1 183 ? 84.124 -18.155 -76.279 1.00 38.88 183 ALA A C 1
ATOM 1500 O O . ALA A 1 183 ? 85.066 -17.501 -75.851 1.00 38.88 183 ALA A O 1
ATOM 1501 N N . ALA A 1 184 ? 82.898 -18.047 -75.741 1.00 38.34 184 ALA A N 1
ATOM 1502 C CA . ALA A 1 184 ? 82.649 -18.192 -74.295 1.00 38.34 184 ALA A CA 1
ATOM 1503 C C . ALA A 1 184 ? 81.140 -18.296 -73.993 1.00 38.34 184 ALA A C 1
ATOM 1505 O O . ALA A 1 184 ? 80.353 -17.405 -74.302 1.00 38.34 184 ALA A O 1
ATOM 1506 N N . VAL A 1 185 ? 80.765 -19.418 -73.383 1.00 46.12 185 VAL A N 1
ATOM 1507 C CA . VAL A 1 185 ? 79.489 -19.680 -72.706 1.00 46.12 185 VAL A CA 1
ATOM 1508 C C . VAL A 1 185 ? 79.599 -19.166 -71.269 1.00 46.12 185 VAL A C 1
ATOM 1510 O O . VAL A 1 185 ? 80.617 -19.452 -70.647 1.00 46.12 185 VAL A O 1
ATOM 1513 N N . THR A 1 186 ? 78.555 -18.509 -70.752 1.00 39.88 186 THR A N 1
ATOM 1514 C CA . THR A 1 186 ? 78.112 -18.518 -69.333 1.00 39.88 186 THR A CA 1
ATOM 1515 C C . THR A 1 186 ? 76.770 -17.773 -69.246 1.00 39.88 186 THR A C 1
ATOM 1517 O O . THR A 1 186 ? 76.676 -16.600 -69.583 1.00 39.88 186 THR A O 1
ATOM 1520 N N . GLU A 1 187 ? 75.663 -18.511 -69.157 1.00 41.50 187 GLU A N 1
ATOM 1521 C CA . GLU A 1 187 ? 74.906 -18.831 -67.927 1.00 41.50 187 GLU A CA 1
ATOM 1522 C C . GLU A 1 187 ? 73.876 -17.754 -67.532 1.00 41.50 187 GLU A C 1
ATOM 1524 O O . GLU A 1 187 ? 74.209 -16.639 -67.141 1.00 41.50 187 GLU A O 1
ATOM 1529 N N . GLU A 1 188 ? 72.595 -18.136 -67.629 1.00 45.31 188 GLU A N 1
ATOM 1530 C CA . GLU A 1 188 ? 71.471 -17.484 -66.948 1.00 45.31 188 GLU A CA 1
ATOM 1531 C C . GLU A 1 188 ? 71.652 -17.545 -65.423 1.00 45.31 188 GLU A C 1
ATOM 1533 O O . GLU A 1 188 ? 72.260 -18.480 -64.897 1.00 45.31 188 GLU A O 1
ATOM 1538 N N . PRO A 1 189 ? 70.959 -16.659 -64.693 1.00 51.91 189 PRO A N 1
ATOM 1539 C CA . PRO A 1 189 ? 70.036 -17.237 -63.725 1.00 51.91 189 PRO A CA 1
ATOM 1540 C C . PRO A 1 189 ? 68.648 -16.592 -63.755 1.00 51.91 189 PRO A C 1
ATOM 1542 O O . PRO A 1 189 ? 68.484 -15.372 -63.724 1.00 51.91 189 PRO A O 1
ATOM 1545 N N . LYS A 1 190 ? 67.636 -17.465 -63.735 1.00 51.69 190 LYS A N 1
ATOM 1546 C CA . LYS A 1 190 ? 66.287 -17.181 -63.236 1.00 51.69 190 LYS A CA 1
ATOM 1547 C C . LYS A 1 190 ? 66.332 -16.835 -61.747 1.00 51.69 190 LYS A C 1
ATOM 1549 O O . LYS A 1 190 ? 67.044 -17.497 -60.993 1.00 51.69 190 LYS A O 1
ATOM 1554 N N . TYR A 1 191 ? 65.450 -15.936 -61.315 1.00 46.28 191 TYR A N 1
ATOM 1555 C CA . TYR A 1 191 ? 64.919 -15.977 -59.953 1.00 46.28 191 TYR A CA 1
ATOM 1556 C C . TYR A 1 191 ? 63.434 -15.575 -59.935 1.00 46.28 191 TYR A C 1
ATOM 1558 O O . TYR A 1 191 ? 63.085 -14.463 -60.327 1.00 46.28 191 TYR A O 1
ATOM 1566 N N . ASP A 1 192 ? 62.598 -16.532 -59.520 1.00 50.31 192 ASP A N 1
ATOM 1567 C CA . ASP A 1 192 ? 61.221 -16.380 -59.025 1.00 50.31 192 ASP A CA 1
ATOM 1568 C C . ASP A 1 192 ? 61.255 -15.843 -57.586 1.00 50.31 192 ASP A C 1
ATOM 1570 O O . ASP A 1 192 ? 62.181 -16.162 -56.839 1.00 50.31 192 ASP A O 1
ATOM 1574 N N . GLY A 1 193 ? 60.225 -15.119 -57.145 1.00 44.38 193 GLY A N 1
ATOM 1575 C CA . GLY A 1 193 ? 60.064 -14.824 -55.720 1.00 44.38 193 GLY A CA 1
ATOM 1576 C C . GLY A 1 193 ? 58.925 -13.867 -55.405 1.00 44.38 193 GLY A C 1
ATOM 1577 O O . GLY A 1 193 ? 59.080 -12.659 -55.542 1.00 44.38 193 GLY A O 1
ATOM 1578 N N . GLU A 1 194 ? 57.806 -14.453 -54.990 1.00 47.03 194 GLU A N 1
ATOM 1579 C CA . GLU A 1 194 ? 56.651 -13.840 -54.332 1.00 47.03 194 GLU A CA 1
ATOM 1580 C C . GLU A 1 194 ? 57.031 -13.118 -53.025 1.00 47.03 194 GLU A C 1
ATOM 1582 O O . GLU A 1 194 ? 57.885 -13.607 -52.286 1.00 47.03 194 GLU A O 1
ATOM 1587 N N . GLU A 1 195 ? 56.338 -12.013 -52.732 1.00 45.59 195 GLU A N 1
ATOM 1588 C CA . GLU A 1 195 ? 55.712 -11.683 -51.434 1.00 45.59 195 GLU A CA 1
ATOM 1589 C C . GLU A 1 195 ? 54.623 -10.615 -51.641 1.00 45.59 195 GLU A C 1
ATOM 1591 O O . GLU A 1 195 ? 54.871 -9.641 -52.393 1.00 45.59 195 GLU A O 1
#

InterPro domains:
  IPR007793 DivIVA [PF05103] (2-122)
  IPR007793 DivIVA [PTHR35794] (2-165)
  IPR019933 DivIVA domain [TIGR03544] (2-34)

Foldseek 3Di:
DQALVNLLVDDDDDDPDDDPVVVNVVSNVVSVVRNVVVVVVVVVVVVVVVVVVVVVVVVVVVVVVVVVVVVVVVVVVVVVVVVVVVVVVVVVVVVVVVVVVVVVVVVVVVVVVVVVVVVVVVVVVVVVVVVVVVVVVVVVVVVVVVVVVVVVVVVVVVVVVVVVPPVPPPPDDDDDDDDDDDDDDDDDDDDDDDD

Secondary structure (DSSP, 8-state):
---HHHHHT-PPPPSSSS-HHHHHHHHHHHHHHHHHHHHHHHHHHHHHHHHHHHHHHHHHHHHHHHHHHHHHHHHHHHHHHHHHHHHHHHHHHHHHHHHHHHHHHHHHHHHHHHHHHHHHHHHHHHHHHHHHHHHHHHHHHHHHHHHHHHHHHHHHHHHHHHHH-GGG---------------------------

Radius of gyration: 74.76 Å; chains: 1; bounding box: 150×28×189 Å

pLDDT: mean 85.25, std 19.08, range [34.03, 98.25]